Protein AF-A0A806TBE5-F1 (afdb_monomer_lite)

Secondary structure (DSSP, 8-state):
-HHHHHHTT--HHHHHHHHHHHHHHTHHHHSPPSSPPP--HHHHHHHHHHHHTS---HHHHHHHTT---HHHHHHHHHHHHTT-SSS-TTTT-----------HHHHHHHHHHHHHTTT-HHHHHHHTT--HHHHHHHHHHHHHH--GGGGS--TTSPPPPTT-PPPHHHHHHHHHHHHHHHHHHHHHHHHHHHHHHHHHHHHHS-TTTTTSS--

Foldseek 3Di:
DVVVCVVVVHDPVLVVQQVVLCVQPNPVRNDDDPDDDDDDLVLLVVLLCCVPPVVDDLVRSCNVSVPDDSVVNVVSNVCVVVVNSPDPDCVPPPPPPDDDDADLVNLVVLLVVCVVVVNPLVVSCVVSVHDSVSSVVSNVQCVVQVDSVSSDDCPPPDDPPPPDDPDPVSVVVSVVSVVVVVVVVVVVVVVVVVVVVVVVVVCVPPPVNVVVPDD

Radius of gyration: 35.73 Å; chains: 1; bounding box: 68×48×106 Å

Structure (mmCIF, N/CA/C/O backbone):
data_AF-A0A806TBE5-F1
#
_entry.id   AF-A0A806TBE5-F1
#
loop_
_atom_site.group_PDB
_atom_site.id
_atom_site.type_symbol
_atom_site.label_atom_id
_atom_site.label_alt_id
_atom_site.label_comp_id
_atom_site.label_asym_id
_atom_site.label_entity_id
_atom_site.label_seq_id
_atom_site.pdbx_PDB_ins_code
_atom_site.Cartn_x
_atom_site.Cartn_y
_atom_site.Cartn_z
_atom_site.occupancy
_atom_site.B_iso_or_equiv
_atom_site.auth_seq_id
_atom_site.auth_comp_id
_atom_site.auth_asym_id
_atom_site.auth_atom_id
_atom_site.pdbx_PDB_model_num
ATOM 1 N N . MET A 1 1 ? 42.269 10.818 -17.562 1.00 60.66 1 MET A N 1
ATOM 2 C CA . MET A 1 1 ? 40.880 10.760 -17.037 1.00 60.66 1 MET A CA 1
ATOM 3 C C . MET A 1 1 ? 40.828 10.715 -15.517 1.00 60.66 1 MET A C 1
ATOM 5 O O . MET A 1 1 ? 40.085 11.507 -14.958 1.00 60.66 1 MET A O 1
ATOM 9 N N . LYS A 1 2 ? 41.638 9.872 -14.859 1.00 69.38 2 LYS A N 1
ATOM 10 C CA . LYS A 1 2 ? 41.680 9.757 -13.393 1.00 69.38 2 LYS A CA 1
ATOM 11 C C . LYS A 1 2 ? 41.949 11.094 -12.674 1.00 69.38 2 LYS A C 1
ATOM 13 O O . LYS A 1 2 ? 41.200 11.455 -11.788 1.00 69.38 2 LYS A O 1
ATOM 18 N N . VAL A 1 3 ? 42.896 11.896 -13.173 1.00 79.06 3 VAL A N 1
ATOM 19 C CA . VAL A 1 3 ? 43.243 13.218 -12.601 1.00 79.06 3 VAL A CA 1
ATOM 20 C C . VAL A 1 3 ? 42.056 14.196 -12.565 1.00 79.06 3 VAL A C 1
ATOM 22 O O . VAL A 1 3 ? 41.822 14.841 -11.552 1.00 79.06 3 VAL A O 1
ATOM 25 N N . PHE A 1 4 ? 41.264 14.279 -13.641 1.00 82.12 4 PHE A N 1
ATOM 26 C CA . PHE A 1 4 ? 40.066 15.130 -13.679 1.00 82.12 4 PHE A CA 1
ATOM 27 C C . PHE A 1 4 ? 38.947 14.585 -12.779 1.00 82.12 4 PHE A C 1
ATOM 29 O O . PHE A 1 4 ? 38.236 15.358 -12.141 1.00 82.12 4 PHE A O 1
ATOM 36 N N . ALA A 1 5 ? 38.789 13.258 -12.735 1.00 82.50 5 ALA A N 1
ATOM 37 C CA . ALA A 1 5 ? 37.801 12.588 -11.896 1.00 82.50 5 ALA A CA 1
ATOM 38 C C . ALA A 1 5 ? 38.093 12.828 -10.404 1.00 82.50 5 ALA A C 1
ATOM 40 O O . ALA A 1 5 ? 37.212 13.279 -9.676 1.00 82.50 5 ALA A O 1
ATOM 41 N N . ASP A 1 6 ? 39.349 12.635 -9.996 1.00 82.94 6 ASP A N 1
ATOM 42 C CA . ASP A 1 6 ? 39.825 12.819 -8.624 1.00 82.94 6 ASP A CA 1
ATOM 43 C C . ASP A 1 6 ? 39.719 14.292 -8.190 1.00 82.94 6 ASP A C 1
ATOM 45 O O . ASP A 1 6 ? 39.208 14.575 -7.109 1.00 82.94 6 ASP A O 1
ATOM 49 N N . TYR A 1 7 ? 40.090 15.241 -9.063 1.00 88.62 7 TYR A N 1
ATOM 50 C CA . TYR A 1 7 ? 39.986 16.682 -8.785 1.00 88.62 7 TYR A CA 1
ATOM 51 C C . TYR A 1 7 ? 38.542 17.158 -8.550 1.00 88.62 7 TYR A C 1
ATOM 53 O O . TYR A 1 7 ? 38.307 18.076 -7.771 1.00 88.62 7 TYR A O 1
ATOM 61 N N . ASN A 1 8 ? 37.560 16.525 -9.199 1.00 88.06 8 ASN A N 1
ATOM 62 C CA . ASN A 1 8 ? 36.142 16.885 -9.082 1.00 88.06 8 ASN A CA 1
ATOM 63 C C . ASN A 1 8 ? 35.355 15.966 -8.127 1.00 88.06 8 ASN A C 1
ATOM 65 O O . ASN A 1 8 ? 34.128 16.057 -8.067 1.00 88.06 8 ASN A O 1
ATOM 69 N N . GLY A 1 9 ? 36.020 15.041 -7.422 1.00 88.31 9 GLY A N 1
ATOM 70 C CA . GLY A 1 9 ? 35.355 14.064 -6.550 1.00 88.31 9 GLY A CA 1
ATOM 71 C C . GLY A 1 9 ? 34.391 13.124 -7.291 1.00 88.31 9 GLY A C 1
ATOM 72 O O . GLY A 1 9 ? 33.427 12.620 -6.713 1.00 88.31 9 GLY A O 1
ATOM 73 N N . ILE A 1 10 ? 34.609 12.899 -8.589 1.00 88.88 10 ILE A N 1
ATOM 74 C CA . ILE A 1 10 ? 33.780 12.035 -9.430 1.00 88.88 10 ILE A CA 1
ATOM 75 C C . ILE A 1 10 ? 34.425 10.654 -9.488 1.00 88.88 10 ILE A C 1
ATOM 77 O O . ILE A 1 10 ? 35.576 10.500 -9.873 1.00 88.88 10 ILE A O 1
ATOM 81 N N . HIS A 1 11 ? 33.653 9.611 -9.197 1.00 88.88 11 HIS A N 1
ATOM 82 C CA . HIS A 1 11 ? 34.122 8.238 -9.374 1.00 88.88 11 HIS A CA 1
ATOM 83 C C . HIS A 1 11 ? 34.467 7.951 -10.853 1.00 88.88 11 HIS A C 1
ATOM 85 O O . HIS A 1 11 ? 33.630 8.185 -11.730 1.00 88.88 11 HIS A O 1
ATOM 91 N N . ASP A 1 12 ? 35.640 7.369 -11.143 1.00 85.38 12 ASP A N 1
ATOM 92 C CA . ASP A 1 12 ? 36.136 7.104 -12.514 1.00 85.38 12 ASP A CA 1
ATOM 93 C C . ASP A 1 12 ? 35.099 6.370 -13.389 1.00 85.38 12 ASP A C 1
ATOM 95 O O . ASP A 1 12 ? 34.825 6.750 -14.528 1.00 85.38 12 ASP A O 1
ATOM 99 N N . GLY A 1 13 ? 34.407 5.377 -12.818 1.00 85.25 13 GLY A N 1
ATOM 100 C CA . GLY A 1 13 ? 33.334 4.652 -13.511 1.00 85.25 13 GLY A CA 1
ATOM 101 C C . GLY A 1 13 ? 32.123 5.516 -13.907 1.00 85.25 13 GLY A C 1
ATOM 102 O O . GLY A 1 13 ? 31.453 5.226 -14.899 1.00 85.25 13 GLY A O 1
ATOM 103 N N . SER A 1 14 ? 31.832 6.588 -13.166 1.00 84.62 14 SER A N 1
ATOM 104 C CA . SER A 1 14 ? 30.779 7.549 -13.518 1.00 84.62 14 SER A CA 1
ATOM 105 C C . SER A 1 14 ? 31.216 8.468 -14.651 1.00 84.62 14 SER A C 1
ATOM 107 O O . SER A 1 14 ? 30.439 8.664 -15.584 1.00 84.62 14 SER A O 1
ATOM 109 N N . LEU A 1 15 ? 32.468 8.934 -14.626 1.00 87.25 15 LEU A N 1
ATOM 110 C CA . LEU A 1 15 ? 33.039 9.745 -15.699 1.00 87.25 15 LEU A CA 1
ATOM 111 C C . LEU A 1 15 ? 33.085 8.967 -17.022 1.00 87.25 15 LEU A C 1
ATOM 113 O O . LEU A 1 15 ? 32.611 9.462 -18.042 1.00 87.25 15 LEU A O 1
ATOM 117 N N . ARG A 1 16 ? 33.541 7.706 -17.002 1.00 85.88 16 ARG A N 1
ATOM 118 C CA . ARG A 1 16 ? 33.520 6.827 -18.189 1.00 85.88 16 ARG A CA 1
ATOM 119 C C . ARG A 1 16 ? 32.113 6.635 -18.750 1.00 85.88 16 ARG A C 1
ATOM 121 O O . ARG A 1 16 ? 31.925 6.646 -19.964 1.00 85.88 16 ARG A O 1
ATOM 128 N N . ARG A 1 17 ? 31.111 6.476 -17.877 1.00 82.25 17 ARG A N 1
ATOM 129 C CA . ARG A 1 17 ? 29.705 6.341 -18.289 1.00 82.25 17 ARG A CA 1
ATOM 130 C C . ARG A 1 17 ? 29.188 7.615 -18.958 1.00 82.25 17 ARG A C 1
ATOM 132 O O . ARG A 1 17 ? 28.475 7.509 -19.950 1.00 82.25 17 ARG A O 1
ATOM 139 N N . TRP A 1 18 ? 29.539 8.790 -18.436 1.00 86.06 18 TRP A N 1
ATOM 140 C CA . TRP A 1 18 ? 29.164 10.073 -19.037 1.00 86.06 18 TRP A CA 1
ATOM 141 C C . TRP A 1 18 ? 29.848 10.297 -20.380 1.00 86.06 18 TRP A C 1
ATOM 143 O O . TRP A 1 18 ? 29.163 10.644 -21.331 1.00 86.06 18 TRP A O 1
ATOM 153 N N . ILE A 1 19 ? 31.148 10.013 -20.497 1.00 87.25 19 ILE A N 1
ATOM 154 C CA . ILE A 1 19 ? 31.872 10.102 -21.775 1.00 87.25 19 ILE A CA 1
ATOM 155 C C . ILE A 1 19 ? 31.238 9.171 -22.810 1.00 87.25 19 ILE A C 1
ATOM 157 O O . ILE A 1 19 ? 30.950 9.598 -23.923 1.00 87.25 19 ILE A O 1
ATOM 161 N N . LYS A 1 20 ? 30.940 7.920 -22.435 1.00 83.31 20 LYS A N 1
ATOM 162 C CA . LYS A 1 20 ? 30.252 6.978 -23.326 1.00 83.31 20 LYS A CA 1
ATOM 163 C C . LYS A 1 20 ? 28.879 7.500 -23.761 1.00 83.31 20 LYS A C 1
ATOM 165 O O . LYS A 1 20 ? 28.570 7.451 -24.944 1.00 83.31 20 LYS A O 1
ATOM 170 N N . GLY A 1 21 ? 28.077 8.015 -22.826 1.00 81.62 21 GLY A N 1
ATOM 171 C CA . GLY A 1 21 ? 26.775 8.611 -23.140 1.00 81.62 21 GLY A CA 1
ATOM 172 C C . GLY A 1 21 ? 26.895 9.825 -24.064 1.00 81.62 21 GLY A C 1
ATOM 173 O O . GLY A 1 21 ? 26.122 9.949 -25.009 1.00 81.62 21 GLY A O 1
ATOM 174 N N . PHE A 1 22 ? 27.901 10.672 -23.843 1.00 86.06 22 PHE A N 1
ATOM 175 C CA . PHE A 1 22 ? 28.185 11.830 -24.686 1.00 86.06 22 PHE A CA 1
ATOM 176 C C . PHE A 1 22 ? 28.578 11.437 -26.111 1.00 86.06 22 PHE A C 1
ATOM 178 O O . PHE A 1 22 ? 28.068 12.011 -27.064 1.00 86.06 22 PHE A O 1
ATOM 185 N N . LEU A 1 23 ? 29.438 10.431 -26.273 1.00 85.62 23 LEU A N 1
ATOM 186 C CA . LEU A 1 23 ? 29.848 9.952 -27.595 1.00 85.62 23 LEU A CA 1
ATOM 187 C C . LEU A 1 23 ? 28.697 9.301 -28.380 1.00 85.62 23 LEU A C 1
ATOM 189 O O . LEU A 1 23 ? 28.737 9.285 -29.603 1.00 85.62 23 LEU A O 1
ATOM 193 N N . GLN A 1 24 ? 27.683 8.763 -27.694 1.00 78.75 24 GLN A N 1
ATOM 194 C CA . GLN A 1 24 ? 26.553 8.067 -28.321 1.00 78.75 24 GLN A CA 1
ATOM 195 C C . GLN A 1 24 ? 25.363 8.984 -28.636 1.00 78.75 24 GLN A C 1
ATOM 197 O O . GLN A 1 24 ? 24.741 8.838 -29.681 1.00 78.75 24 GLN A O 1
ATOM 202 N N . GLU A 1 25 ? 25.014 9.898 -27.727 1.00 80.31 25 GLU A N 1
ATOM 203 C CA . GLU A 1 25 ? 23.789 10.716 -27.812 1.00 80.31 25 GLU A CA 1
ATOM 204 C C . GLU A 1 25 ? 24.072 12.222 -27.590 1.00 80.31 25 GLU A C 1
ATOM 206 O O . GLU A 1 25 ? 23.156 13.018 -27.363 1.00 80.31 25 GLU A O 1
ATOM 211 N N . GLY A 1 26 ? 25.342 12.641 -27.598 1.00 85.50 26 GLY A N 1
ATOM 212 C CA . GLY A 1 26 ? 25.744 14.021 -27.324 1.00 85.50 26 GLY A CA 1
ATOM 213 C C . GLY A 1 26 ? 25.361 14.478 -25.913 1.00 85.50 26 GLY A C 1
ATOM 214 O O . GLY A 1 26 ? 25.335 13.707 -24.950 1.00 85.50 26 GLY A O 1
ATOM 215 N N . VAL A 1 27 ? 25.009 15.758 -25.768 1.00 83.56 27 VAL A N 1
ATOM 216 C CA . VAL A 1 27 ? 24.608 16.352 -24.475 1.00 83.56 27 VAL A CA 1
ATOM 217 C C . VAL A 1 27 ? 23.403 15.629 -23.846 1.00 83.56 27 VAL A C 1
ATOM 219 O O . VAL A 1 27 ? 23.292 15.556 -22.618 1.00 83.56 27 VAL A O 1
ATOM 222 N N . LEU A 1 28 ? 22.517 15.046 -24.661 1.00 79.00 28 LEU A N 1
ATOM 223 C CA . LEU A 1 28 ? 21.347 14.306 -24.179 1.00 79.00 28 LEU A CA 1
ATOM 224 C C . LEU A 1 28 ? 21.734 13.015 -23.443 1.00 79.00 28 LEU A C 1
ATOM 226 O O . LEU A 1 28 ? 21.083 12.674 -22.456 1.00 79.00 28 LEU A O 1
ATOM 230 N N . GLY A 1 29 ? 22.826 12.358 -23.845 1.00 76.69 29 GLY A N 1
ATOM 231 C CA . GLY A 1 29 ? 23.315 11.132 -23.205 1.00 76.69 29 GLY A CA 1
ATOM 232 C C . GLY A 1 29 ? 23.915 11.344 -21.811 1.00 76.69 29 GLY A C 1
ATOM 233 O O . GLY A 1 29 ? 24.004 10.403 -21.017 1.00 76.69 29 GLY A O 1
ATOM 234 N N . VAL A 1 30 ? 24.296 12.584 -21.485 1.00 82.69 30 VAL A N 1
ATOM 235 C CA . VAL A 1 30 ? 24.828 12.973 -20.166 1.00 82.69 30 VAL A CA 1
ATOM 236 C C . VAL A 1 30 ? 23.743 13.585 -19.279 1.00 82.69 30 VAL A C 1
ATOM 238 O O . VAL A 1 30 ? 23.783 13.436 -18.053 1.00 82.69 30 VAL A O 1
ATOM 241 N N . ARG A 1 31 ? 22.735 14.240 -19.871 1.00 81.62 31 ARG A N 1
ATOM 242 C CA . ARG A 1 31 ? 21.616 14.812 -19.116 1.00 81.62 31 ARG A CA 1
ATOM 243 C C . ARG A 1 31 ? 20.828 13.722 -18.388 1.00 81.62 31 ARG A C 1
ATOM 245 O O . ARG A 1 31 ? 20.453 12.685 -18.937 1.00 81.62 31 ARG A O 1
ATOM 252 N N . ARG A 1 32 ? 20.517 13.980 -17.114 1.00 72.06 32 ARG A N 1
ATOM 253 C CA . ARG A 1 32 ? 19.548 13.160 -16.382 1.00 72.06 32 ARG A CA 1
ATOM 254 C C . ARG A 1 32 ? 18.174 13.369 -17.014 1.00 72.06 32 ARG A C 1
ATOM 256 O O . ARG A 1 32 ? 17.663 14.483 -17.024 1.00 72.06 32 ARG A O 1
ATOM 263 N N . SER A 1 33 ? 17.587 12.295 -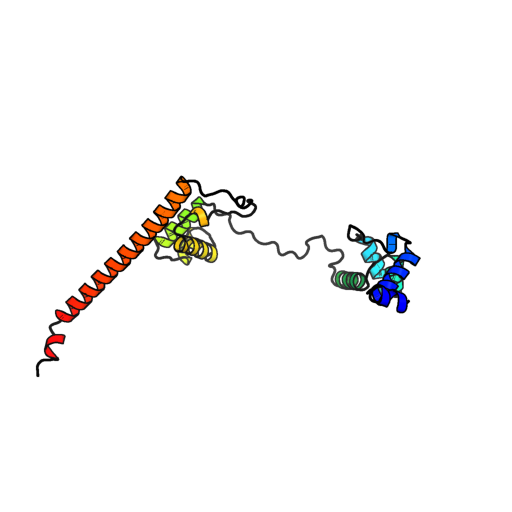17.534 1.00 72.94 33 SER A N 1
ATOM 264 C CA . SER A 1 33 ? 16.202 12.321 -18.004 1.00 72.94 33 SER A CA 1
ATOM 265 C C . SER A 1 33 ? 15.262 12.606 -16.833 1.00 72.94 33 SER A C 1
ATOM 267 O O . SER A 1 33 ? 15.402 11.998 -15.771 1.00 72.94 33 SER A O 1
ATOM 269 N N . ALA A 1 34 ? 14.280 13.482 -17.045 1.00 78.44 34 ALA A N 1
ATOM 270 C CA . ALA A 1 34 ? 13.215 13.741 -16.076 1.00 78.44 34 ALA A CA 1
ATOM 271 C C . ALA A 1 34 ? 12.277 12.531 -15.899 1.00 78.44 34 ALA A C 1
ATOM 273 O O . ALA A 1 34 ? 11.567 12.430 -14.902 1.00 78.44 34 ALA A O 1
ATOM 274 N N . THR A 1 35 ? 12.264 11.604 -16.863 1.00 79.94 35 THR A N 1
ATOM 275 C CA . THR A 1 35 ? 11.386 10.430 -16.855 1.00 79.94 35 THR A CA 1
ATOM 276 C C . THR A 1 35 ? 12.139 9.135 -17.164 1.00 79.94 35 THR A C 1
ATOM 278 O O . THR A 1 35 ? 13.201 9.127 -17.793 1.00 79.94 35 THR A O 1
ATOM 281 N N . ASN A 1 36 ? 11.583 8.005 -16.727 1.00 80.12 36 ASN A N 1
ATOM 282 C CA . ASN A 1 36 ? 12.112 6.688 -17.074 1.00 80.12 36 ASN A CA 1
ATOM 283 C C . ASN A 1 36 ? 11.824 6.350 -18.544 1.00 80.12 36 ASN A C 1
ATOM 285 O O . ASN A 1 36 ? 10.701 6.545 -19.012 1.00 80.12 36 ASN A O 1
ATOM 289 N N . ARG A 1 37 ? 12.810 5.765 -19.244 1.00 82.06 37 ARG A N 1
ATOM 290 C CA . ARG A 1 37 ? 12.625 5.246 -20.610 1.00 82.06 37 ARG A CA 1
ATOM 291 C C . ARG A 1 37 ? 11.522 4.183 -20.619 1.00 82.06 37 ARG A C 1
ATOM 293 O O . ARG A 1 37 ? 11.520 3.270 -19.789 1.00 82.06 37 ARG A O 1
ATOM 300 N N . ARG A 1 38 ? 10.587 4.313 -21.559 1.00 86.62 38 ARG A N 1
ATOM 301 C CA . ARG A 1 38 ? 9.509 3.349 -21.792 1.00 86.62 38 ARG A CA 1
ATOM 302 C C . ARG A 1 38 ? 9.865 2.512 -23.014 1.00 86.62 38 ARG A C 1
ATOM 304 O O . ARG A 1 38 ? 10.260 3.061 -24.031 1.00 86.62 38 ARG A O 1
ATOM 311 N N . TYR A 1 39 ? 9.696 1.202 -22.894 1.00 90.38 39 TYR A N 1
ATOM 312 C CA . TYR A 1 39 ? 9.903 0.250 -23.981 1.00 90.38 39 TYR A CA 1
ATOM 313 C C . TYR A 1 39 ? 8.581 -0.468 -24.238 1.00 90.38 39 TYR A C 1
ATOM 315 O O . TYR A 1 39 ? 7.933 -0.902 -23.271 1.00 90.38 39 TYR A O 1
ATOM 323 N N . SER A 1 40 ? 8.184 -0.570 -25.508 1.00 92.38 40 SER A N 1
ATOM 324 C CA . SER A 1 40 ? 7.015 -1.349 -25.927 1.00 92.38 40 SER A CA 1
ATOM 325 C C . SER A 1 40 ? 7.221 -2.835 -25.624 1.00 92.38 40 SER A C 1
ATOM 327 O O . SER A 1 40 ? 8.334 -3.274 -25.333 1.00 92.38 40 SER A O 1
ATOM 329 N N . ILE A 1 41 ? 6.138 -3.611 -25.629 1.00 91.62 41 ILE A N 1
ATOM 330 C CA . ILE A 1 41 ? 6.227 -5.064 -25.442 1.00 91.62 41 ILE A CA 1
ATOM 331 C C . ILE A 1 41 ? 6.993 -5.686 -26.612 1.00 91.62 41 ILE A C 1
ATOM 333 O O . ILE A 1 41 ? 7.932 -6.435 -26.366 1.00 91.62 41 ILE A O 1
ATOM 337 N N . ASP A 1 42 ? 6.679 -5.279 -27.842 1.00 94.38 42 ASP A N 1
ATOM 338 C CA . ASP A 1 42 ? 7.313 -5.798 -29.060 1.00 94.38 42 ASP A CA 1
ATOM 339 C C . ASP A 1 42 ? 8.828 -5.581 -29.053 1.00 94.38 42 ASP A C 1
ATOM 341 O O . ASP A 1 42 ? 9.585 -6.505 -29.330 1.00 94.38 42 ASP A O 1
ATOM 345 N N . LEU A 1 43 ? 9.292 -4.399 -28.621 1.00 95.56 43 LEU A N 1
ATOM 346 C CA . LEU A 1 43 ? 10.723 -4.111 -28.494 1.00 95.56 43 LEU A CA 1
ATOM 347 C C . LEU A 1 43 ? 11.393 -5.034 -27.474 1.00 95.56 43 LEU A C 1
ATOM 349 O O . LEU A 1 43 ? 12.486 -5.534 -27.718 1.00 95.56 43 LEU A O 1
ATOM 353 N N . LYS A 1 44 ? 10.747 -5.279 -26.328 1.00 95.06 44 LYS A N 1
ATOM 354 C CA . LYS A 1 44 ? 11.300 -6.178 -25.305 1.00 95.06 44 LYS A CA 1
ATOM 355 C C . LYS A 1 44 ? 11.395 -7.610 -25.810 1.00 95.06 44 LYS A C 1
ATOM 357 O O . LYS A 1 44 ? 12.389 -8.262 -25.524 1.00 95.06 44 LYS A O 1
ATOM 362 N N . VAL A 1 45 ? 10.377 -8.082 -26.530 1.00 95.25 45 VAL A N 1
ATOM 363 C CA . VAL A 1 45 ? 10.374 -9.419 -27.137 1.00 95.25 45 VAL A CA 1
ATOM 364 C C . VAL A 1 45 ? 11.487 -9.518 -28.174 1.00 95.25 45 VAL A C 1
ATOM 366 O O . VAL A 1 45 ? 12.308 -10.421 -28.072 1.00 95.25 45 VAL A O 1
ATOM 369 N N . ALA A 1 46 ? 11.588 -8.548 -29.086 1.00 95.81 46 ALA A N 1
ATOM 370 C CA . ALA A 1 46 ? 12.641 -8.511 -30.098 1.00 95.81 46 ALA A CA 1
ATOM 371 C C . ALA A 1 46 ? 14.044 -8.513 -29.469 1.00 95.81 46 ALA A C 1
ATOM 373 O O . ALA A 1 46 ? 14.907 -9.272 -29.891 1.00 95.81 46 ALA A O 1
ATOM 374 N N . ALA A 1 47 ? 14.256 -7.734 -28.402 1.00 96.00 47 ALA A N 1
ATOM 375 C CA . ALA A 1 47 ? 15.524 -7.705 -27.677 1.00 96.00 47 ALA A CA 1
ATOM 376 C C . ALA A 1 47 ? 15.870 -9.039 -26.993 1.00 96.00 47 ALA A C 1
ATOM 378 O O . ALA A 1 47 ? 17.044 -9.392 -26.903 1.00 96.00 47 ALA A O 1
ATOM 379 N N . VAL A 1 48 ? 14.871 -9.769 -26.489 1.00 96.06 48 VAL A N 1
ATOM 380 C CA . VAL A 1 48 ? 15.079 -11.090 -25.879 1.00 96.06 48 VAL A CA 1
ATOM 381 C C . VAL A 1 48 ? 15.389 -12.144 -26.943 1.00 96.06 48 VAL A C 1
ATOM 383 O O . VAL A 1 48 ? 16.358 -12.879 -26.772 1.00 96.06 48 VAL A O 1
ATOM 386 N N . VAL A 1 49 ? 14.640 -12.166 -28.049 1.00 95.38 49 VAL A N 1
ATOM 387 C CA . VAL A 1 49 ? 14.878 -13.068 -29.192 1.00 95.38 49 VAL A CA 1
ATOM 388 C C . VAL A 1 49 ? 16.261 -12.826 -29.790 1.00 95.38 49 VAL A C 1
ATOM 390 O O . VAL A 1 49 ? 17.026 -13.761 -29.989 1.00 95.38 49 VAL A O 1
ATOM 393 N N . ASP A 1 50 ? 16.646 -11.565 -29.983 1.00 95.75 50 ASP A N 1
ATOM 394 C CA . ASP A 1 50 ? 17.971 -11.219 -30.497 1.00 95.75 50 ASP A CA 1
ATOM 395 C C . ASP A 1 50 ? 19.112 -11.730 -29.608 1.00 95.75 50 ASP A C 1
ATOM 397 O O . ASP A 1 50 ? 20.162 -12.133 -30.108 1.00 95.75 50 ASP A O 1
ATOM 401 N N . TYR A 1 51 ? 18.896 -11.716 -28.292 1.00 95.50 51 TYR A N 1
ATOM 402 C CA . TYR A 1 51 ? 19.861 -12.195 -27.310 1.00 95.50 51 TYR A CA 1
ATOM 403 C C . TYR A 1 51 ? 19.934 -13.727 -27.227 1.00 95.50 51 TYR A C 1
ATOM 405 O O . TYR A 1 51 ? 21.012 -14.263 -26.983 1.00 95.50 51 TYR A O 1
ATOM 413 N N . GLN A 1 52 ? 18.804 -14.428 -27.364 1.00 92.94 52 GLN A N 1
ATOM 414 C CA . GLN A 1 52 ? 18.731 -15.885 -27.184 1.00 92.94 52 GLN A CA 1
ATOM 415 C C . GLN A 1 52 ? 18.945 -16.660 -28.488 1.00 92.94 52 GLN A C 1
ATOM 417 O O . GLN A 1 52 ? 19.674 -17.648 -28.481 1.00 92.94 52 GLN A O 1
ATOM 422 N N . ASP A 1 53 ? 18.356 -16.187 -29.586 1.00 90.94 53 ASP A N 1
ATOM 423 C CA . ASP A 1 53 ? 18.211 -16.957 -30.826 1.00 90.94 53 ASP A CA 1
ATOM 424 C C . ASP A 1 53 ? 19.115 -16.421 -31.944 1.00 90.94 53 ASP A C 1
ATOM 426 O O . ASP A 1 53 ? 19.672 -17.196 -32.717 1.00 90.94 53 ASP A O 1
ATOM 430 N N . ASN A 1 54 ? 19.329 -15.100 -31.997 1.00 90.31 54 ASN A N 1
ATOM 431 C CA . ASN A 1 54 ? 20.144 -14.467 -33.046 1.00 90.31 54 ASN A CA 1
ATOM 432 C C . ASN A 1 54 ? 21.617 -14.268 -32.648 1.00 90.31 54 ASN A C 1
ATOM 434 O O . ASN A 1 54 ? 22.374 -13.632 -33.380 1.00 90.31 54 ASN A O 1
ATOM 438 N N . GLY A 1 55 ? 22.032 -14.789 -31.487 1.00 88.44 55 GLY A N 1
ATOM 439 C CA . GLY A 1 55 ? 23.433 -14.816 -31.054 1.00 88.44 55 GLY A CA 1
ATOM 440 C C . GLY A 1 55 ? 24.061 -13.452 -30.751 1.00 88.44 55 GLY A C 1
ATOM 441 O O . GLY A 1 55 ? 25.279 -13.377 -30.590 1.00 88.44 55 GLY A O 1
ATOM 442 N N . LEU A 1 56 ? 23.270 -12.375 -30.652 1.00 92.62 56 LEU A N 1
ATOM 443 C CA . LEU A 1 56 ? 23.803 -11.058 -30.312 1.00 92.62 56 LEU A CA 1
ATOM 444 C C . LEU A 1 56 ? 24.287 -11.051 -28.866 1.00 92.62 56 LEU A C 1
ATOM 446 O O . LEU A 1 56 ? 23.583 -11.447 -27.930 1.00 92.62 56 LEU A O 1
ATOM 450 N N . SER A 1 57 ? 25.489 -10.523 -28.655 1.00 92.69 57 SER A N 1
ATOM 451 C CA . SER A 1 57 ? 25.998 -10.321 -27.312 1.00 92.69 57 SER A CA 1
ATOM 452 C C . SER A 1 57 ? 25.106 -9.343 -26.554 1.00 92.69 57 SER A C 1
ATOM 454 O O . SER A 1 57 ? 24.451 -8.448 -27.101 1.00 92.69 57 SER A O 1
ATOM 456 N N . ARG A 1 58 ? 25.139 -9.450 -25.226 1.00 91.38 58 ARG A N 1
ATOM 457 C CA . ARG A 1 58 ? 24.372 -8.561 -24.353 1.00 91.38 58 ARG A CA 1
ATOM 458 C C . ARG A 1 58 ? 24.650 -7.080 -24.643 1.00 91.38 58 ARG A C 1
ATOM 460 O O . ARG A 1 58 ? 23.736 -6.268 -24.565 1.00 91.38 58 ARG A O 1
ATOM 467 N N . GLN A 1 59 ? 25.890 -6.718 -24.975 1.00 89.12 59 GLN A N 1
ATOM 468 C CA . GLN A 1 59 ? 26.239 -5.327 -25.272 1.00 89.12 59 GLN A CA 1
ATOM 469 C C . GLN A 1 59 ? 25.653 -4.845 -26.600 1.00 89.12 59 GLN A C 1
ATOM 471 O O . GLN A 1 59 ? 25.168 -3.714 -26.661 1.00 89.12 59 GLN A O 1
ATOM 476 N N . GLU A 1 60 ? 25.652 -5.695 -27.624 1.00 91.38 60 GLU A N 1
ATOM 477 C CA . GLU A 1 60 ? 25.070 -5.378 -28.930 1.00 91.38 60 GLU A CA 1
ATOM 478 C C . GLU A 1 60 ? 23.558 -5.184 -28.822 1.00 91.38 60 GLU A C 1
ATOM 480 O O . GLU A 1 60 ? 23.040 -4.189 -29.320 1.00 91.38 60 GLU A O 1
ATOM 485 N N . VAL A 1 61 ? 22.860 -6.048 -28.076 1.00 94.94 61 VAL A N 1
ATOM 486 C CA . VAL A 1 61 ? 21.416 -5.906 -27.820 1.00 94.94 61 VA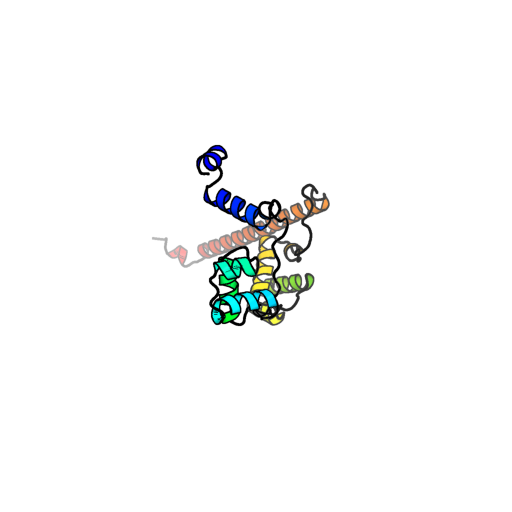L A CA 1
ATOM 487 C C . VAL A 1 61 ? 21.110 -4.608 -27.072 1.00 94.94 61 VAL A C 1
ATOM 489 O O . VAL A 1 61 ? 20.208 -3.861 -27.457 1.00 94.94 61 VAL A O 1
ATOM 492 N N . LEU A 1 62 ? 21.875 -4.288 -26.023 1.00 91.00 62 LEU A N 1
ATOM 493 C CA . LEU A 1 62 ? 21.687 -3.032 -25.294 1.00 91.00 62 LEU A CA 1
ATOM 494 C C . LEU A 1 62 ? 21.870 -1.815 -26.205 1.00 91.00 62 LEU A C 1
ATOM 496 O O . LEU A 1 62 ? 21.131 -0.842 -26.072 1.00 91.00 62 LEU A O 1
ATOM 500 N N . HIS A 1 63 ? 22.837 -1.866 -27.122 1.00 86.81 63 HIS A N 1
ATOM 501 C CA . HIS A 1 63 ? 23.097 -0.773 -28.048 1.00 86.81 63 HIS A CA 1
ATOM 502 C C . HIS A 1 63 ? 22.008 -0.664 -29.123 1.00 86.81 63 HIS A C 1
ATOM 504 O O . HIS A 1 63 ? 21.413 0.402 -29.268 1.00 86.81 63 HIS A O 1
ATOM 510 N N . LYS A 1 64 ? 21.678 -1.776 -29.792 1.00 91.06 64 LYS A N 1
ATOM 511 C CA . LYS A 1 64 ? 20.671 -1.862 -30.862 1.00 91.06 64 LYS A CA 1
ATOM 512 C C . LYS A 1 64 ? 19.300 -1.357 -30.413 1.00 91.06 64 LYS A C 1
ATOM 514 O O . LYS A 1 64 ? 18.653 -0.603 -31.130 1.00 91.06 64 LYS A O 1
ATOM 519 N N . TYR A 1 65 ? 18.878 -1.730 -29.205 1.00 91.12 65 TYR A N 1
ATOM 520 C CA . TYR A 1 65 ? 17.566 -1.370 -28.652 1.00 91.12 65 TYR A CA 1
ATOM 521 C C . TYR A 1 65 ? 17.604 -0.188 -27.674 1.00 91.12 65 TYR A C 1
ATOM 523 O O . TYR A 1 65 ? 16.609 0.105 -27.006 1.00 91.12 65 TYR A O 1
ATOM 531 N N . ASN A 1 66 ? 18.755 0.481 -27.557 1.00 87.56 66 ASN A N 1
ATOM 532 C CA . ASN A 1 66 ? 19.008 1.582 -26.629 1.00 87.56 66 ASN A CA 1
ATOM 533 C C . ASN A 1 66 ? 18.566 1.296 -25.173 1.00 87.56 66 ASN A C 1
ATOM 535 O O . ASN A 1 66 ? 17.981 2.139 -24.475 1.00 87.56 66 ASN A O 1
ATOM 539 N N . ILE A 1 67 ? 18.836 0.076 -24.706 1.00 89.69 67 ILE A N 1
ATOM 540 C CA . ILE A 1 67 ? 18.525 -0.383 -23.354 1.00 89.69 67 ILE A CA 1
ATOM 541 C C . ILE A 1 67 ? 19.636 0.086 -22.414 1.00 89.69 67 ILE A C 1
ATOM 543 O O . ILE A 1 67 ? 20.823 -0.152 -22.621 1.00 89.69 67 ILE A O 1
ATOM 547 N N . ARG A 1 68 ? 19.246 0.752 -21.328 1.00 82.19 68 ARG A N 1
ATOM 548 C CA . ARG A 1 68 ? 20.186 1.460 -20.447 1.00 82.19 68 ARG A CA 1
ATOM 549 C C . ARG A 1 68 ? 21.017 0.540 -19.546 1.00 82.19 68 ARG A C 1
ATOM 551 O O . ARG A 1 68 ? 22.070 0.957 -19.068 1.00 82.19 68 ARG A O 1
ATOM 558 N N . SER A 1 69 ? 20.536 -0.666 -19.241 1.00 84.44 69 SER A N 1
ATOM 559 C CA . SER A 1 69 ? 21.184 -1.544 -18.262 1.00 84.44 69 SER A CA 1
ATOM 560 C C . SER A 1 69 ? 21.071 -3.022 -18.607 1.00 84.44 69 SER A C 1
ATOM 562 O O . SER A 1 69 ? 19.996 -3.512 -18.947 1.00 84.44 69 SER A O 1
ATOM 564 N N . ASN A 1 70 ? 22.174 -3.745 -18.384 1.00 88.31 70 ASN A N 1
ATOM 565 C CA . ASN A 1 70 ? 22.232 -5.207 -18.425 1.00 88.31 70 ASN A CA 1
ATOM 566 C C . ASN A 1 70 ? 21.131 -5.849 -17.573 1.00 88.31 70 ASN A C 1
ATOM 568 O O . ASN A 1 70 ? 20.474 -6.777 -18.025 1.00 88.31 70 ASN A O 1
ATOM 572 N N . SER A 1 71 ? 20.888 -5.326 -16.366 1.00 91.31 71 SER A N 1
ATOM 573 C CA . SER A 1 71 ? 19.866 -5.863 -15.462 1.00 91.31 71 SER A CA 1
ATOM 574 C C . SER A 1 71 ? 18.456 -5.766 -16.047 1.00 91.31 71 SER A C 1
ATOM 576 O O . SER A 1 71 ? 17.620 -6.603 -15.730 1.00 91.31 71 SER A O 1
ATOM 578 N N . GLN A 1 72 ? 18.185 -4.774 -16.908 1.00 92.38 72 GLN A N 1
ATOM 579 C CA . GLN A 1 72 ? 16.883 -4.656 -17.570 1.00 92.38 72 GLN A CA 1
ATOM 580 C C . GLN A 1 72 ? 16.681 -5.770 -18.594 1.00 92.38 72 GLN A C 1
ATOM 582 O O . GLN A 1 72 ? 15.617 -6.380 -18.600 1.00 92.38 72 GLN A O 1
ATOM 587 N N . LEU A 1 73 ? 17.699 -6.067 -19.410 1.00 94.81 73 LEU 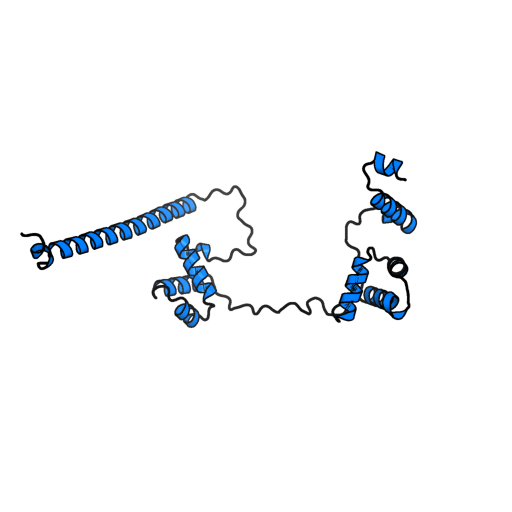A N 1
ATOM 588 C CA . LEU A 1 73 ? 17.618 -7.180 -20.354 1.00 94.81 73 LEU A CA 1
ATOM 589 C C . LEU A 1 73 ? 17.500 -8.519 -19.613 1.00 94.81 73 LEU A C 1
ATOM 591 O O . LEU A 1 73 ? 16.653 -9.331 -19.967 1.00 94.81 73 LEU A O 1
ATOM 595 N N . THR A 1 74 ? 18.274 -8.722 -18.540 1.00 94.75 74 THR A N 1
ATOM 596 C CA . THR A 1 74 ? 18.174 -9.931 -17.707 1.00 94.75 74 THR A CA 1
ATOM 597 C C . THR A 1 74 ? 16.763 -10.127 -17.144 1.00 94.75 74 THR A C 1
ATOM 599 O O . THR A 1 74 ? 16.225 -11.229 -17.228 1.00 94.75 74 THR A O 1
ATOM 602 N N . ASP A 1 75 ? 16.133 -9.073 -16.609 1.00 93.75 75 ASP A N 1
ATOM 603 C CA . ASP A 1 75 ? 14.742 -9.143 -16.133 1.00 93.75 75 ASP A CA 1
ATOM 604 C C . ASP A 1 75 ? 13.776 -9.524 -17.263 1.00 93.75 75 ASP A C 1
ATOM 606 O O . ASP A 1 75 ? 12.897 -10.364 -17.074 1.00 93.75 75 ASP A O 1
ATOM 610 N N . TRP A 1 76 ? 13.949 -8.955 -18.460 1.00 95.06 76 TRP A N 1
ATOM 611 C CA . TRP A 1 76 ? 13.087 -9.275 -19.599 1.00 95.06 76 TRP A CA 1
ATOM 612 C C . TRP A 1 76 ? 13.221 -10.732 -20.033 1.00 95.06 76 TRP A C 1
ATOM 614 O O . TRP A 1 76 ? 12.192 -11.367 -20.239 1.00 95.06 76 TRP A O 1
ATOM 624 N N . VAL A 1 77 ? 14.438 -11.282 -20.076 1.00 94.19 77 VAL A N 1
ATOM 625 C CA . VAL A 1 77 ? 14.684 -12.704 -20.379 1.00 94.19 77 VAL A CA 1
ATOM 626 C C . VAL A 1 77 ? 14.006 -13.612 -19.347 1.00 94.19 77 VAL A C 1
ATOM 628 O O . VAL A 1 77 ? 13.264 -14.520 -19.713 1.00 94.19 77 VAL A O 1
ATOM 631 N N . ILE A 1 78 ? 14.172 -13.339 -18.046 1.00 93.94 78 ILE A N 1
ATOM 632 C CA . ILE A 1 78 ? 13.524 -14.121 -16.973 1.00 93.94 78 ILE A CA 1
ATOM 633 C C . ILE A 1 78 ? 11.996 -14.082 -17.113 1.00 93.94 78 ILE A C 1
ATOM 635 O O . ILE A 1 78 ? 11.296 -15.089 -16.955 1.00 93.94 78 ILE A O 1
ATOM 639 N N . ARG A 1 79 ? 11.448 -12.904 -17.408 1.00 92.44 79 ARG A N 1
ATOM 640 C CA . ARG A 1 79 ? 10.007 -12.723 -17.586 1.00 92.44 79 ARG A CA 1
ATOM 641 C C . ARG A 1 79 ? 9.492 -13.369 -18.867 1.00 92.44 79 ARG A C 1
ATOM 643 O O . ARG A 1 79 ? 8.362 -13.847 -18.858 1.00 92.44 79 ARG A O 1
ATOM 650 N N . TYR A 1 80 ? 10.284 -13.385 -19.932 1.00 93.25 80 TYR A N 1
ATOM 651 C CA . TYR A 1 80 ? 9.954 -14.052 -21.187 1.00 93.25 80 TYR A CA 1
ATOM 652 C C . TYR A 1 80 ? 9.882 -15.565 -20.980 1.00 93.25 80 TYR A C 1
ATOM 654 O O . TYR A 1 80 ? 8.825 -16.151 -21.192 1.00 93.25 80 TYR A O 1
ATOM 662 N N . ASN A 1 81 ? 10.930 -16.155 -20.396 1.00 91.75 81 ASN A N 1
ATOM 663 C CA . ASN A 1 81 ? 11.011 -17.591 -20.108 1.00 91.75 81 ASN A CA 1
ATOM 664 C C . ASN A 1 81 ? 9.916 -18.080 -19.142 1.00 91.75 81 ASN A C 1
ATOM 666 O O . ASN A 1 81 ? 9.528 -19.241 -19.175 1.00 91.75 81 ASN A O 1
ATOM 670 N N . SER A 1 82 ? 9.396 -17.204 -18.277 1.00 89.56 82 SER A N 1
ATOM 671 C CA . SER A 1 82 ? 8.284 -17.527 -17.369 1.00 89.56 82 SER A CA 1
ATOM 672 C C . SER A 1 82 ? 6.891 -17.196 -17.927 1.00 89.56 82 SER A C 1
ATOM 674 O O . SER A 1 82 ? 5.912 -17.281 -17.185 1.00 89.56 82 SER A O 1
ATOM 676 N N . GLY A 1 83 ? 6.781 -16.755 -19.189 1.00 86.12 83 GLY A N 1
ATOM 677 C CA . GLY A 1 83 ? 5.520 -16.336 -19.825 1.00 86.12 83 GLY A CA 1
ATOM 678 C C . GLY A 1 83 ? 4.926 -15.026 -19.278 1.00 86.12 83 GLY A C 1
ATOM 679 O O . GLY A 1 83 ? 3.845 -14.598 -19.675 1.00 86.12 83 GLY A O 1
ATOM 680 N N . LYS A 1 84 ? 5.628 -14.346 -18.364 1.00 86.62 84 LYS A N 1
ATOM 681 C CA . LYS A 1 84 ? 5.177 -13.130 -17.659 1.00 86.62 84 LYS A CA 1
ATOM 682 C C . LYS A 1 84 ? 5.509 -11.828 -18.388 1.00 86.62 84 LYS A C 1
ATOM 684 O O . LYS A 1 84 ? 5.115 -10.752 -17.922 1.00 86.62 84 LYS A O 1
ATOM 689 N N . LEU A 1 85 ? 6.290 -11.876 -19.469 1.00 86.44 85 LEU A N 1
ATOM 690 C CA . LEU A 1 85 ? 6.623 -10.681 -20.249 1.00 86.44 85 LEU A CA 1
ATOM 691 C C . LEU A 1 85 ? 5.415 -10.189 -21.055 1.00 86.44 85 LEU A C 1
ATOM 693 O O . LEU A 1 85 ? 5.141 -8.991 -21.052 1.00 86.44 85 LEU A O 1
ATOM 697 N N . LEU A 1 86 ? 4.687 -11.126 -21.667 1.00 86.19 86 LEU A N 1
ATOM 698 C CA . LEU A 1 86 ? 3.475 -10.889 -22.459 1.00 86.19 86 LEU A CA 1
ATOM 699 C C . LEU A 1 86 ? 2.199 -10.853 -21.608 1.00 86.19 86 LEU A C 1
ATOM 701 O O . LEU A 1 86 ? 1.137 -10.466 -22.088 1.00 86.19 86 LEU A O 1
ATOM 705 N N . ALA A 1 87 ? 2.291 -11.262 -20.342 1.00 80.94 87 ALA A N 1
ATOM 706 C CA . ALA A 1 87 ? 1.132 -11.347 -19.477 1.00 80.94 87 ALA A CA 1
ATOM 707 C C . ALA A 1 87 ? 0.481 -9.961 -19.281 1.00 80.94 87 ALA A C 1
ATOM 709 O O . ALA A 1 87 ? 1.186 -8.974 -19.021 1.00 80.94 87 ALA A O 1
ATOM 710 N N . PRO A 1 88 ? -0.861 -9.867 -19.360 1.00 74.94 88 PRO A N 1
ATOM 711 C CA . PRO A 1 88 ? -1.560 -8.605 -19.192 1.00 74.94 88 PRO A CA 1
ATOM 712 C C . PRO A 1 88 ? -1.249 -8.001 -17.824 1.00 74.94 88 PRO A C 1
ATOM 714 O O . PRO A 1 88 ? -1.014 -8.695 -16.829 1.00 74.94 88 PRO A O 1
ATOM 717 N N . LYS A 1 89 ? -1.232 -6.669 -17.761 1.00 67.38 89 LYS A N 1
ATOM 718 C CA . LYS A 1 89 ? -0.849 -5.932 -16.555 1.00 67.38 89 LYS A CA 1
ATOM 719 C C . LYS A 1 89 ? -1.779 -6.302 -15.391 1.00 67.38 89 LYS A C 1
ATOM 721 O O . LYS A 1 89 ? -2.914 -5.849 -15.332 1.00 67.38 89 LYS A O 1
ATOM 726 N N . GLY A 1 90 ? -1.275 -7.087 -14.437 1.00 64.38 90 GLY A N 1
ATOM 727 C CA . GLY A 1 90 ? -2.051 -7.578 -13.291 1.00 64.38 90 GLY A CA 1
ATOM 728 C C . GLY A 1 90 ? -2.298 -9.088 -13.276 1.00 64.38 90 GLY A C 1
ATOM 729 O O . GLY A 1 90 ? -2.783 -9.584 -12.262 1.00 64.38 90 GLY A O 1
ATOM 730 N N . ALA A 1 91 ? -1.903 -9.821 -14.320 1.00 61.88 91 ALA A N 1
ATOM 731 C CA . ALA A 1 91 ? -1.825 -11.277 -14.293 1.00 61.88 91 ALA A CA 1
ATOM 732 C C . ALA A 1 91 ? -0.901 -11.718 -13.142 1.00 61.88 91 ALA A C 1
ATOM 734 O O . ALA A 1 91 ? 0.285 -11.392 -13.116 1.00 61.88 91 ALA A O 1
ATOM 735 N N . GLY A 1 92 ? -1.471 -12.373 -12.130 1.00 61.72 92 GLY A N 1
ATOM 736 C CA . GLY A 1 92 ? -0.773 -12.773 -10.902 1.00 61.72 92 GLY A CA 1
ATOM 737 C C . GLY A 1 92 ? -1.062 -11.907 -9.672 1.00 61.72 92 GLY A C 1
ATOM 738 O O . GLY A 1 92 ? -0.664 -12.274 -8.565 1.00 61.72 92 GLY A O 1
ATOM 739 N N . LYS A 1 93 ? -1.806 -10.797 -9.795 1.00 68.38 93 LYS A N 1
ATOM 740 C CA . LYS A 1 93 ? -2.393 -10.166 -8.606 1.00 68.38 93 LYS A CA 1
ATOM 741 C C . LYS A 1 93 ? -3.499 -11.078 -8.087 1.00 68.38 93 LYS A C 1
ATOM 743 O O . LYS A 1 93 ? -4.516 -11.255 -8.750 1.00 68.38 93 LYS A O 1
ATOM 748 N N . ARG A 1 94 ? -3.318 -11.631 -6.883 1.00 66.38 94 ARG A N 1
ATOM 749 C CA . ARG A 1 94 ? -4.411 -12.286 -6.154 1.00 66.38 94 ARG A CA 1
ATOM 750 C C . ARG A 1 94 ? -5.581 -11.309 -6.064 1.00 66.38 94 ARG A C 1
ATOM 752 O O . ARG A 1 94 ? -5.447 -10.243 -5.457 1.00 66.38 94 ARG A O 1
ATOM 759 N N . VAL A 1 95 ? -6.713 -11.674 -6.663 1.00 67.81 95 VAL A N 1
ATOM 760 C CA . VAL A 1 95 ? -7.974 -10.963 -6.456 1.00 67.81 95 VAL A CA 1
ATOM 761 C C . VAL A 1 95 ? -8.309 -11.116 -4.979 1.00 67.81 95 VAL A C 1
ATOM 763 O O . VAL A 1 95 ? -8.592 -12.214 -4.498 1.00 67.81 95 VAL A O 1
ATOM 766 N N . ARG A 1 96 ? -8.197 -10.024 -4.219 1.00 68.44 96 ARG A N 1
ATOM 767 C CA . ARG A 1 96 ? -8.631 -10.029 -2.824 1.00 68.44 96 ARG A CA 1
ATOM 768 C C . ARG A 1 96 ? -10.150 -10.161 -2.830 1.00 68.44 96 ARG A C 1
ATOM 770 O O . ARG A 1 96 ? -10.827 -9.273 -3.340 1.00 68.44 96 ARG A O 1
ATOM 777 N N . LYS A 1 97 ? -10.678 -11.244 -2.250 1.00 68.75 97 LYS A N 1
ATOM 778 C CA . LYS A 1 97 ? -12.097 -11.315 -1.890 1.00 68.75 97 LYS A CA 1
ATOM 779 C C . LYS A 1 97 ? -12.341 -10.221 -0.853 1.00 68.75 97 LYS A C 1
ATOM 781 O O . LYS A 1 97 ? -11.874 -10.319 0.280 1.00 68.75 97 LYS A O 1
ATOM 786 N N . MET A 1 98 ? -12.971 -9.129 -1.273 1.00 66.19 98 MET A N 1
ATOM 787 C CA . MET A 1 98 ? -13.334 -8.053 -0.361 1.00 66.19 98 MET A CA 1
ATOM 788 C C . MET A 1 98 ? -14.492 -8.565 0.489 1.00 66.19 98 MET A C 1
ATOM 790 O O . MET A 1 98 ? -15.543 -8.902 -0.045 1.00 66.19 98 MET A O 1
ATOM 794 N N . GLY A 1 99 ? -14.268 -8.683 1.799 1.00 69.31 99 GLY A N 1
ATOM 795 C CA . GLY A 1 99 ? -15.320 -9.093 2.725 1.00 69.31 99 GLY A CA 1
ATOM 796 C C . GLY A 1 99 ? -16.482 -8.098 2.735 1.00 69.31 99 GLY A C 1
ATOM 797 O O . GLY A 1 99 ? -16.329 -6.948 2.306 1.00 69.31 99 GLY A O 1
ATOM 798 N N . ARG A 1 100 ? -17.627 -8.535 3.271 1.00 82.62 100 ARG A N 1
ATOM 799 C CA . ARG A 1 100 ? -18.842 -7.725 3.423 1.00 82.62 100 ARG A CA 1
ATOM 800 C C . ARG A 1 100 ? -18.527 -6.328 3.976 1.00 82.62 100 ARG A C 1
ATOM 802 O O . ARG A 1 100 ? -17.733 -6.156 4.918 1.00 82.62 100 ARG A O 1
ATOM 809 N N . LYS A 1 101 ? -19.134 -5.312 3.361 1.00 84.31 101 LYS A N 1
ATOM 810 C CA . LYS A 1 101 ? -19.079 -3.934 3.856 1.00 84.31 101 LYS A CA 1
ATOM 811 C C . LYS A 1 101 ? -19.998 -3.840 5.068 1.00 84.31 101 LYS A C 1
ATOM 813 O O . LYS A 1 101 ? -21.155 -4.216 4.975 1.00 84.31 101 LYS A O 1
ATOM 818 N N . VAL A 1 102 ? -19.452 -3.348 6.174 1.00 89.00 102 VAL A N 1
ATOM 819 C CA . VAL A 1 102 ? -20.176 -3.169 7.438 1.00 89.00 102 VAL A CA 1
ATOM 820 C C . VAL A 1 102 ? -20.197 -1.677 7.711 1.00 89.00 102 VAL A C 1
ATOM 822 O O . VAL A 1 102 ? -19.125 -1.049 7.709 1.00 89.00 102 VAL A O 1
ATOM 825 N N . SER A 1 103 ? -21.394 -1.116 7.864 1.00 91.44 103 SER A N 1
ATOM 826 C CA . SER A 1 103 ? -21.575 0.321 8.088 1.00 91.44 103 SER A CA 1
ATOM 827 C C . SER A 1 103 ? -21.071 0.732 9.475 1.00 91.44 103 SER A C 1
ATOM 829 O O . SER A 1 103 ? -20.718 -0.106 10.304 1.00 91.44 103 SER A O 1
ATOM 831 N N . TYR A 1 104 ? -20.966 2.035 9.732 1.00 91.19 104 TYR A N 1
ATOM 832 C CA . TYR A 1 104 ? -20.548 2.518 11.048 1.00 91.19 104 TYR A CA 1
ATOM 833 C C . TYR A 1 104 ? -21.560 2.148 12.139 1.00 91.19 104 TYR A C 1
ATOM 835 O O . TYR A 1 104 ? -21.169 1.589 13.161 1.00 91.19 104 TYR A O 1
ATOM 843 N N . ASP A 1 105 ? -22.847 2.369 11.877 1.00 90.50 105 ASP A N 1
ATOM 844 C CA . ASP A 1 105 ? -23.920 2.062 12.827 1.00 90.50 105 ASP A CA 1
ATOM 845 C C . ASP A 1 105 ? -24.025 0.557 13.079 1.00 90.50 105 ASP A C 1
ATOM 847 O O . ASP A 1 105 ? -24.239 0.113 14.204 1.00 90.50 105 ASP A O 1
ATOM 851 N N . GLU A 1 106 ? -23.791 -0.251 12.043 1.00 92.62 106 GLU A N 1
ATOM 852 C CA . GLU A 1 106 ? -23.737 -1.703 12.173 1.00 92.62 106 GLU A CA 1
ATOM 853 C C . GLU A 1 106 ? -22.554 -2.152 13.042 1.00 92.62 106 GLU A C 1
ATOM 855 O O . GLU A 1 106 ? -22.722 -3.022 13.889 1.00 92.62 106 GLU A O 1
ATOM 860 N N . LYS A 1 107 ? -21.375 -1.520 12.927 1.00 93.69 107 LYS A N 1
ATOM 861 C CA . LYS A 1 107 ? -20.253 -1.810 13.839 1.00 93.69 107 LYS A CA 1
ATOM 862 C C . LYS A 1 107 ? -20.593 -1.489 15.292 1.00 93.69 107 LYS A C 1
ATOM 864 O O . LYS A 1 107 ? -20.165 -2.236 16.164 1.00 93.69 107 LYS A O 1
ATOM 869 N N . ILE A 1 108 ? -21.321 -0.399 15.552 1.00 92.62 108 ILE A N 1
ATOM 870 C CA . ILE A 1 108 ? -21.756 -0.050 16.913 1.00 92.62 108 ILE A CA 1
ATOM 871 C C . ILE A 1 108 ? -22.658 -1.158 17.460 1.00 92.62 108 ILE A C 1
ATOM 873 O O . ILE A 1 108 ? -22.377 -1.675 18.537 1.00 92.62 108 ILE A O 1
ATOM 877 N N . LYS A 1 109 ? -23.666 -1.582 16.685 1.00 94.19 109 LYS A N 1
ATOM 878 C CA . LYS A 1 109 ? -24.573 -2.679 17.064 1.00 94.19 109 LYS A CA 1
ATOM 879 C C . LYS A 1 109 ? -23.821 -3.978 17.354 1.00 94.19 109 LYS A C 1
ATOM 881 O O . LYS A 1 109 ? -24.061 -4.598 18.379 1.00 94.19 109 LYS A O 1
ATOM 886 N N . ILE A 1 110 ? -22.872 -4.351 16.493 1.00 93.88 110 ILE A N 1
ATOM 887 C CA . ILE A 1 110 ? -22.046 -5.558 16.660 1.00 93.88 110 ILE A CA 1
ATOM 888 C C . ILE A 1 110 ? -21.231 -5.502 17.955 1.00 93.88 110 ILE A C 1
ATOM 890 O O . ILE A 1 110 ? -21.143 -6.488 18.678 1.00 93.88 110 ILE A O 1
ATOM 894 N N . VAL A 1 111 ? -20.617 -4.354 18.252 1.00 93.94 111 VAL A N 1
ATOM 895 C CA . VAL A 1 111 ? -19.806 -4.192 19.466 1.00 93.94 111 VAL A CA 1
ATOM 896 C C . VAL A 1 111 ? -20.675 -4.185 20.720 1.00 93.94 111 VAL A C 1
ATOM 898 O O . VAL A 1 111 ? -20.279 -4.796 21.704 1.00 93.94 111 VAL A O 1
ATOM 901 N N . GLN A 1 112 ? -21.838 -3.529 20.697 1.00 93.56 112 GLN A N 1
ATOM 902 C CA . GLN A 1 112 ? -22.793 -3.573 21.811 1.00 93.56 112 GLN A CA 1
ATOM 903 C C . GLN A 1 112 ? -23.247 -5.007 22.078 1.00 93.56 112 GLN A C 1
ATOM 905 O O . GLN A 1 112 ? -23.079 -5.496 23.187 1.00 93.56 112 GLN A O 1
ATOM 910 N N . TRP A 1 113 ? -23.681 -5.712 21.031 1.00 94.75 113 TRP A N 1
ATOM 911 C CA . TRP A 1 113 ? -24.106 -7.104 21.137 1.00 94.75 113 TRP A CA 1
ATOM 912 C C . TRP A 1 113 ? -22.997 -7.999 21.702 1.00 94.75 113 TRP A C 1
ATOM 914 O O . TRP A 1 113 ? -23.255 -8.794 22.598 1.00 94.75 113 TRP A O 1
ATOM 924 N N . ALA A 1 114 ? -21.749 -7.830 21.248 1.00 93.69 114 ALA A N 1
ATOM 925 C CA . ALA A 1 114 ? -20.616 -8.579 21.790 1.00 93.69 114 ALA A CA 1
ATOM 926 C C . ALA A 1 114 ? -20.396 -8.312 23.286 1.00 93.69 114 ALA A C 1
ATOM 928 O O . ALA A 1 114 ? -20.094 -9.239 24.029 1.00 93.69 114 ALA A O 1
ATOM 929 N N . LEU A 1 115 ? -20.525 -7.060 23.733 1.00 91.44 115 LEU A N 1
ATOM 930 C CA . LEU A 1 115 ? -20.357 -6.701 25.144 1.00 91.44 115 LEU A CA 1
ATOM 931 C C . LEU A 1 115 ? -21.485 -7.256 26.023 1.00 91.44 115 LEU A C 1
ATOM 933 O O . LEU A 1 115 ? -21.206 -7.646 27.152 1.00 91.44 115 LEU A O 1
ATOM 937 N N . ASP A 1 116 ? -22.709 -7.327 25.498 1.00 92.31 116 ASP A N 1
ATOM 938 C CA . ASP A 1 116 ? -23.873 -7.878 26.204 1.00 92.31 116 ASP A CA 1
ATOM 939 C C . ASP A 1 116 ? -23.808 -9.411 26.345 1.00 92.31 116 ASP A C 1
ATOM 941 O O . ASP A 1 116 ? -24.379 -9.968 27.277 1.00 92.31 116 ASP A O 1
ATOM 945 N N . HIS A 1 117 ? -23.087 -10.095 25.448 1.00 91.25 117 HIS A N 1
ATOM 946 C CA . HIS A 1 117 ? -22.910 -11.555 25.439 1.00 91.25 117 HIS A CA 1
ATOM 947 C C . HIS A 1 117 ? -21.525 -11.971 25.964 1.00 91.25 117 HIS A C 1
ATOM 949 O O . HIS A 1 117 ? -20.844 -12.796 25.354 1.00 91.25 117 HIS A O 1
ATOM 955 N N . ASP A 1 118 ? -21.067 -11.350 27.057 1.00 87.69 118 ASP A N 1
ATOM 956 C CA . ASP A 1 118 ? -19.803 -11.672 27.745 1.00 87.69 118 ASP A CA 1
ATOM 957 C C . ASP A 1 118 ? -18.553 -11.665 26.844 1.00 87.69 118 ASP A C 1
ATOM 959 O O . ASP A 1 118 ? -17.557 -12.342 27.100 1.00 87.69 118 ASP A O 1
ATOM 963 N N . SER A 1 119 ? -18.561 -10.847 25.788 1.00 84.75 119 SER A N 1
ATOM 964 C CA . SER A 1 119 ? -17.488 -10.785 24.789 1.00 84.75 119 SER A CA 1
ATOM 965 C C . SER A 1 119 ? -17.283 -12.083 23.995 1.00 84.75 119 SER A C 1
ATOM 967 O O . SER A 1 119 ? -16.172 -12.347 23.524 1.00 84.75 119 SER A O 1
ATOM 969 N N . ASP A 1 120 ? -18.344 -12.867 23.764 1.00 91.12 120 ASP A N 1
ATOM 970 C CA . ASP A 1 120 ? -18.294 -14.000 22.836 1.00 91.12 120 ASP A CA 1
ATOM 971 C C . ASP A 1 120 ? -18.241 -13.524 21.372 1.00 91.12 120 ASP A C 1
ATOM 973 O O . ASP A 1 120 ? -19.235 -13.385 20.644 1.00 91.12 120 ASP A O 1
ATOM 977 N N . TYR A 1 121 ? -17.017 -13.275 20.911 1.00 92.44 121 TYR A N 1
ATOM 978 C CA . TYR A 1 121 ? -16.751 -12.827 19.550 1.00 92.44 121 TYR A CA 1
ATOM 979 C C . TYR A 1 121 ? -17.041 -13.900 18.495 1.00 92.44 121 TYR A C 1
ATOM 981 O O . TYR A 1 121 ? -17.220 -13.547 17.330 1.00 92.44 121 TYR A O 1
ATOM 989 N N . GLN A 1 122 ? -17.058 -15.190 18.854 1.00 90.19 122 GLN A N 1
ATOM 990 C CA . GLN A 1 122 ? -17.345 -16.276 17.911 1.00 90.19 122 GLN A CA 1
ATOM 991 C C . GLN A 1 122 ? -18.832 -16.312 17.581 1.00 90.19 122 GLN A C 1
ATOM 993 O O . GLN A 1 122 ? -19.194 -16.383 16.405 1.00 90.19 122 GLN A O 1
ATOM 998 N N . VAL A 1 123 ? -19.687 -16.212 18.599 1.00 92.88 123 VAL A N 1
ATOM 999 C CA . VAL A 1 123 ? -21.137 -16.152 18.398 1.00 92.88 123 VAL A CA 1
ATOM 1000 C C . VAL A 1 123 ? -21.510 -14.842 17.707 1.00 92.88 123 VAL A C 1
ATOM 1002 O O . VAL A 1 123 ? -22.203 -14.876 16.692 1.00 92.88 123 VAL A O 1
ATOM 1005 N N . THR A 1 124 ? -20.932 -13.713 18.134 1.00 93.44 124 THR A N 1
ATOM 1006 C CA . THR A 1 124 ? -21.157 -12.414 17.472 1.00 93.44 124 THR A CA 1
ATOM 1007 C C . THR A 1 124 ? -20.775 -12.457 15.988 1.00 93.44 124 THR A C 1
ATOM 1009 O O . THR A 1 124 ? -21.482 -11.941 15.124 1.00 93.44 124 THR A O 1
ATOM 1012 N N . ALA A 1 125 ? -19.630 -13.065 15.666 1.00 92.44 125 ALA A N 1
ATOM 1013 C CA . ALA A 1 125 ? -19.152 -13.174 14.293 1.00 92.44 125 ALA A CA 1
ATOM 1014 C C . ALA A 1 125 ? -20.122 -13.952 13.396 1.00 92.44 125 ALA A C 1
ATOM 1016 O O . ALA A 1 125 ? -20.333 -13.563 12.246 1.00 92.44 125 ALA A O 1
ATOM 1017 N N . LYS A 1 126 ? -20.717 -15.026 13.928 1.00 92.25 126 LYS A N 1
ATOM 1018 C CA . LYS A 1 126 ? -21.713 -15.834 13.220 1.00 92.25 126 LYS A CA 1
ATOM 1019 C C . LYS A 1 126 ? -23.028 -15.081 13.040 1.00 92.25 126 LYS A C 1
ATOM 1021 O O . LYS A 1 126 ? -23.522 -15.035 11.921 1.00 92.25 126 LYS A O 1
ATOM 1026 N N . GLU A 1 127 ? -23.535 -14.456 14.101 1.00 92.94 127 GLU A N 1
ATOM 1027 C CA . GLU A 1 127 ? -24.815 -13.733 14.093 1.00 92.94 127 GLU A CA 1
ATOM 1028 C C . GLU A 1 127 ? -24.837 -12.615 13.043 1.00 92.94 127 GLU A C 1
ATOM 1030 O O . GLU A 1 127 ? -25.787 -12.466 12.279 1.00 92.94 127 GLU A O 1
ATOM 1035 N N . PHE A 1 128 ? -23.746 -11.853 12.949 1.00 91.00 128 PHE A N 1
ATOM 1036 C CA . PHE A 1 128 ? -23.666 -10.706 12.047 1.00 91.00 128 PHE A CA 1
ATOM 1037 C C . PHE A 1 128 ? -22.962 -11.000 10.717 1.00 91.00 128 PHE A C 1
ATOM 1039 O O . PHE A 1 128 ? -22.721 -10.062 9.958 1.00 91.00 128 PHE A O 1
ATOM 1046 N N . ASP A 1 129 ? -22.615 -12.256 10.414 1.00 90.81 129 ASP A N 1
ATOM 1047 C CA . ASP A 1 129 ? -21.842 -12.645 9.219 1.00 90.81 129 ASP A CA 1
ATOM 1048 C C . ASP A 1 129 ? -20.597 -11.754 9.007 1.00 90.81 129 ASP A C 1
ATOM 1050 O O . ASP A 1 129 ? -20.371 -11.110 7.973 1.00 90.81 129 ASP A O 1
ATOM 1054 N N . VAL A 1 130 ? -19.787 -11.641 10.059 1.00 91.31 130 VAL A N 1
ATOM 1055 C CA . VAL A 1 130 ? -18.543 -10.866 10.059 1.00 91.31 130 VAL A CA 1
ATOM 1056 C C . VAL A 1 130 ? -17.392 -11.714 10.568 1.00 91.31 130 VAL A C 1
ATOM 1058 O O . VAL A 1 130 ? -17.541 -12.594 11.400 1.00 91.31 130 VAL A O 1
ATOM 1061 N N . SER A 1 131 ? -16.182 -11.437 10.084 1.00 90.56 131 SER A N 1
ATOM 1062 C CA . SER A 1 131 ? -14.999 -12.151 10.571 1.00 90.56 131 SER A CA 1
ATOM 1063 C C . SER A 1 131 ? -14.775 -11.887 12.063 1.00 90.56 131 SER A C 1
ATOM 1065 O O . SER A 1 131 ? -14.750 -10.728 12.477 1.00 90.56 131 SER A O 1
ATOM 1067 N N . TYR A 1 132 ? -14.497 -12.948 12.825 1.00 92.62 132 TYR A N 1
ATOM 1068 C CA . TYR A 1 132 ? -14.069 -12.899 14.230 1.00 92.62 132 TYR A CA 1
ATOM 1069 C C . TYR A 1 132 ? -13.056 -11.781 14.509 1.00 92.62 132 TYR A C 1
ATOM 1071 O O . TYR A 1 132 ? -13.261 -10.952 15.392 1.00 92.62 132 TYR A O 1
ATOM 1079 N N . ASN A 1 133 ? -12.005 -11.689 13.685 1.00 91.69 133 ASN A N 1
ATOM 1080 C CA . ASN A 1 133 ? -10.951 -10.685 13.852 1.00 91.69 133 ASN A CA 1
ATOM 1081 C C . ASN A 1 133 ? -11.495 -9.252 13.779 1.00 91.69 133 ASN A C 1
ATOM 1083 O O . ASN A 1 133 ? -10.994 -8.369 14.467 1.00 91.69 133 ASN A O 1
ATOM 1087 N N . ARG A 1 134 ? -12.531 -9.010 12.964 1.00 91.94 134 ARG A N 1
ATOM 1088 C CA . ARG A 1 134 ? -13.165 -7.690 12.865 1.00 91.94 134 ARG A CA 1
ATOM 1089 C C . ARG A 1 134 ? -13.931 -7.352 14.139 1.00 91.94 134 ARG A C 1
ATOM 1091 O O . ARG A 1 134 ? -13.779 -6.233 14.616 1.00 91.94 134 ARG A O 1
ATOM 1098 N N . VAL A 1 135 ? -14.704 -8.298 14.678 1.00 94.06 135 VAL A N 1
ATOM 1099 C CA . VAL A 1 135 ? -15.442 -8.116 15.940 1.00 94.06 135 VAL A CA 1
ATOM 1100 C C . VAL A 1 135 ? -14.464 -7.818 17.072 1.00 94.06 135 VAL A C 1
ATOM 1102 O O . VAL A 1 135 ? -14.576 -6.774 17.711 1.00 94.06 135 VAL A O 1
ATOM 1105 N N . TYR A 1 136 ? -13.448 -8.669 17.235 1.00 94.12 136 TYR A N 1
ATOM 1106 C CA . TYR A 1 136 ? -12.399 -8.493 18.236 1.00 94.12 136 TYR A CA 1
ATOM 1107 C C . TYR A 1 136 ? -11.733 -7.112 18.135 1.00 94.12 136 TYR A C 1
ATOM 1109 O O . TYR A 1 136 ? -11.644 -6.383 19.122 1.00 94.12 136 TYR A O 1
ATOM 1117 N N . ASP A 1 137 ? -11.309 -6.705 16.933 1.00 93.56 137 ASP A N 1
ATOM 1118 C CA . ASP A 1 137 ? -10.662 -5.407 16.731 1.00 93.56 137 ASP A CA 1
ATOM 1119 C C . ASP A 1 137 ? -11.574 -4.221 17.061 1.00 93.56 137 ASP A C 1
ATOM 1121 O O . ASP A 1 137 ? -11.093 -3.201 17.560 1.00 93.56 137 ASP A O 1
ATOM 1125 N N . TRP A 1 138 ? -12.870 -4.309 16.756 1.00 94.25 138 TRP A N 1
ATOM 1126 C CA . TRP A 1 138 ? -13.818 -3.240 17.066 1.00 94.25 138 TRP A CA 1
ATOM 1127 C C . TRP A 1 138 ? -14.082 -3.139 18.565 1.00 94.25 138 TRP A C 1
ATOM 1129 O O . TRP A 1 138 ? -13.988 -2.037 19.110 1.00 94.25 138 TRP A O 1
ATOM 1139 N N . VAL A 1 139 ? -14.317 -4.268 19.237 1.00 93.88 139 VAL A N 1
ATOM 1140 C CA . VAL A 1 139 ? -14.532 -4.303 20.690 1.00 93.88 139 VAL A CA 1
ATOM 1141 C C . VAL A 1 139 ? -13.292 -3.797 21.422 1.00 93.88 139 VAL A C 1
ATOM 1143 O O . VAL A 1 139 ? -13.396 -2.889 22.243 1.00 93.88 139 VAL A O 1
ATOM 1146 N N . ARG A 1 140 ? -12.097 -4.271 21.050 1.00 94.25 140 ARG A N 1
ATOM 1147 C CA . ARG A 1 140 ? -10.827 -3.826 21.640 1.00 94.25 140 ARG A CA 1
ATOM 1148 C C . ARG A 1 140 ? -10.599 -2.321 21.478 1.00 94.25 140 ARG A C 1
ATOM 1150 O O . ARG A 1 140 ? -10.166 -1.655 22.416 1.00 94.25 140 ARG A O 1
ATOM 1157 N N . LYS A 1 141 ? -10.878 -1.761 20.293 1.00 91.62 141 LYS A N 1
ATOM 1158 C CA . LYS A 1 141 ? -10.755 -0.312 20.037 1.00 91.62 141 LYS A CA 1
ATOM 1159 C C . LYS A 1 141 ? -11.720 0.503 20.887 1.00 91.62 141 LYS A C 1
ATOM 1161 O O . LYS A 1 141 ? -11.330 1.546 21.414 1.00 91.62 141 LYS A O 1
ATOM 1166 N N . TYR A 1 142 ? -12.954 0.024 21.014 1.00 91.75 142 TYR A N 1
ATOM 1167 C CA . TYR A 1 142 ? -13.954 0.660 21.852 1.00 91.75 142 TYR A CA 1
ATOM 1168 C C . TYR A 1 142 ? -13.572 0.580 23.334 1.00 91.75 142 TYR A C 1
ATOM 1170 O O . TYR A 1 142 ? -13.535 1.611 23.987 1.00 91.75 142 TYR A O 1
ATOM 1178 N N . GLN A 1 143 ? -13.182 -0.583 23.859 1.00 89.31 143 GLN A N 1
ATOM 1179 C CA . GLN A 1 143 ? -12.765 -0.735 25.260 1.00 89.31 143 GLN A CA 1
ATOM 1180 C C . GLN A 1 143 ? -11.546 0.130 25.619 1.00 89.31 143 GLN A C 1
ATOM 1182 O O . GLN A 1 143 ? -11.498 0.697 26.706 1.00 89.31 143 GLN A O 1
ATOM 1187 N N . ALA A 1 144 ? -10.587 0.288 24.699 1.00 84.62 144 ALA A N 1
ATOM 1188 C CA . ALA A 1 144 ? -9.394 1.102 24.936 1.00 84.62 144 ALA A CA 1
ATOM 1189 C C . ALA A 1 144 ? -9.678 2.612 25.035 1.00 84.62 144 ALA A C 1
ATOM 1191 O O . ALA A 1 144 ? -8.931 3.332 25.689 1.00 84.62 144 ALA A O 1
ATOM 1192 N N . THR A 1 145 ? -10.719 3.110 24.360 1.00 84.12 145 THR A N 1
ATOM 1193 C CA . THR A 1 145 ? -10.978 4.560 24.228 1.00 84.12 145 THR A CA 1
ATOM 1194 C C . THR A 1 145 ? -12.310 5.011 24.822 1.00 84.12 145 THR A C 1
ATOM 1196 O O . THR A 1 145 ? -12.500 6.195 25.090 1.00 84.12 145 THR A O 1
ATOM 1199 N N . GLY A 1 146 ? -13.254 4.087 24.999 1.00 83.19 146 GLY A N 1
ATOM 1200 C CA . GLY A 1 146 ? -14.646 4.348 25.349 1.00 83.19 146 GLY A CA 1
ATOM 1201 C C . GLY A 1 146 ? -15.409 5.175 24.311 1.00 83.19 146 GLY A C 1
ATOM 1202 O O . GLY A 1 146 ? -16.440 5.746 24.657 1.00 83.19 146 GLY A O 1
ATOM 1203 N N . ASN A 1 147 ? -14.899 5.303 23.078 1.00 82.75 147 ASN A N 1
ATOM 1204 C CA . ASN A 1 147 ? -15.440 6.206 22.064 1.00 82.75 147 ASN A CA 1
ATOM 1205 C C . ASN A 1 147 ? -15.783 5.468 20.760 1.00 82.75 147 ASN A C 1
ATOM 1207 O O . ASN A 1 147 ? -14.928 4.838 20.132 1.00 82.75 147 ASN A O 1
ATOM 1211 N N . TRP A 1 148 ? -17.033 5.608 20.317 1.00 86.88 148 TRP A N 1
ATOM 1212 C CA . TRP A 1 148 ? -17.536 5.034 19.070 1.00 86.88 148 TRP A CA 1
ATOM 1213 C C . TRP A 1 148 ? -16.859 5.618 17.828 1.00 86.88 148 TRP A C 1
ATOM 1215 O O . TRP A 1 148 ? -16.631 4.886 16.866 1.00 86.88 148 TRP A O 1
ATOM 1225 N N . GLU A 1 149 ? -16.434 6.887 17.861 1.00 86.44 149 GLU A N 1
ATOM 1226 C CA . GLU A 1 149 ? -15.799 7.577 16.726 1.00 86.44 149 GLU A CA 1
ATOM 1227 C C . GLU A 1 149 ? -14.550 6.851 16.202 1.00 86.44 149 GLU A C 1
ATOM 1229 O O . GLU A 1 149 ? -14.208 6.951 15.021 1.00 86.44 149 GLU A O 1
ATOM 1234 N N . VAL A 1 150 ? -13.895 6.055 17.052 1.00 86.50 150 VAL A N 1
ATOM 1235 C CA . VAL A 1 150 ? -12.717 5.242 16.709 1.00 86.50 150 VAL A CA 1
ATOM 1236 C C . VAL A 1 150 ? -13.047 4.136 15.693 1.00 86.50 150 VAL A C 1
ATOM 1238 O O . VAL A 1 150 ? -12.157 3.633 15.000 1.00 86.50 150 VAL A O 1
ATOM 1241 N N . LEU A 1 151 ? -14.325 3.773 15.543 1.00 88.81 151 LEU A N 1
ATOM 1242 C CA . LEU A 1 151 ? -14.795 2.780 14.573 1.00 88.81 151 LEU A CA 1
ATOM 1243 C C . LEU A 1 151 ? -15.129 3.377 13.192 1.00 88.81 151 LEU A C 1
ATOM 1245 O O . LEU A 1 151 ? -15.325 2.610 12.232 1.00 88.81 151 LEU A O 1
ATOM 1249 N N . LYS A 1 152 ? -15.163 4.715 13.049 1.00 88.19 152 LYS A N 1
ATOM 1250 C CA . LYS A 1 152 ? -15.384 5.378 11.751 1.00 88.19 152 LYS A CA 1
ATOM 1251 C C . LYS A 1 152 ? -14.200 5.138 10.818 1.00 88.19 152 LYS A C 1
ATOM 1253 O O . LYS A 1 152 ? -13.039 5.292 11.194 1.00 88.19 152 LYS A O 1
ATOM 1258 N N . ASP A 1 153 ? -14.489 4.778 9.565 1.00 80.62 153 ASP A N 1
ATOM 1259 C CA . ASP A 1 153 ? -13.435 4.644 8.557 1.00 80.62 153 ASP A CA 1
ATOM 1260 C C . ASP A 1 153 ? -12.949 6.036 8.123 1.00 80.62 153 ASP A C 1
ATOM 1262 O O . ASP A 1 153 ? -13.719 6.856 7.617 1.00 80.62 153 ASP A O 1
ATOM 1266 N N . ARG A 1 154 ? -11.661 6.307 8.351 1.00 78.25 154 ARG A N 1
ATOM 1267 C CA . ARG A 1 154 ? -10.984 7.554 7.961 1.00 78.25 154 ARG A CA 1
ATOM 1268 C C . ARG A 1 154 ? -10.044 7.370 6.765 1.00 78.25 154 ARG A C 1
ATOM 1270 O O . ARG A 1 154 ? -9.334 8.305 6.402 1.00 78.25 154 ARG A O 1
ATOM 1277 N N . ARG A 1 155 ? -10.018 6.192 6.129 1.00 72.44 155 ARG A N 1
ATOM 1278 C CA . ARG A 1 155 ? -9.193 5.965 4.933 1.00 72.44 155 ARG A CA 1
ATOM 1279 C C . ARG A 1 155 ? -9.579 6.935 3.816 1.00 72.44 155 ARG A C 1
ATOM 1281 O O . ARG A 1 155 ? -10.755 7.124 3.528 1.00 72.44 155 ARG A O 1
ATOM 1288 N N . GLY A 1 156 ? -8.575 7.554 3.196 1.00 69.38 156 GLY A N 1
ATOM 1289 C CA . GLY A 1 156 ? -8.763 8.523 2.111 1.00 69.38 156 GLY A CA 1
ATOM 1290 C C . GLY A 1 156 ? -9.269 9.903 2.548 1.00 69.38 156 GLY A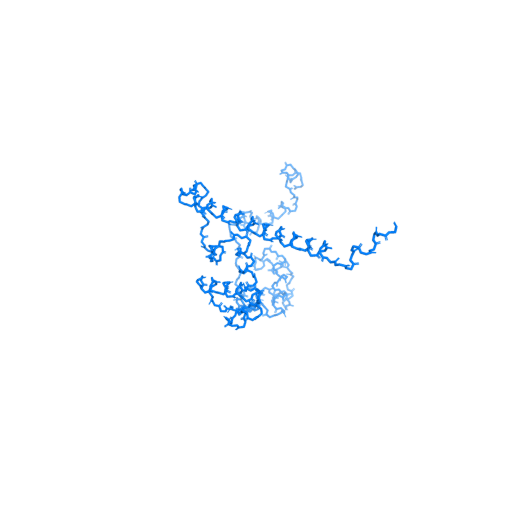 C 1
ATOM 1291 O O . GLY A 1 156 ? -9.379 10.787 1.703 1.00 69.38 156 GLY A O 1
ATOM 1292 N N . LYS A 1 157 ? -9.540 10.127 3.842 1.00 72.69 157 LYS A N 1
ATOM 1293 C CA . LYS A 1 157 ? -9.866 11.459 4.365 1.00 72.69 157 LYS A CA 1
ATOM 1294 C C . LYS A 1 157 ? -8.583 12.181 4.768 1.00 72.69 157 LYS A C 1
ATOM 1296 O O . LYS A 1 157 ? -7.715 11.589 5.410 1.00 72.69 157 LYS A O 1
ATOM 1301 N N . LYS A 1 158 ? -8.459 13.457 4.383 1.00 64.94 158 LYS A N 1
ATOM 1302 C CA . LYS A 1 158 ? -7.334 14.297 4.813 1.00 64.94 158 LYS A CA 1
ATOM 1303 C C . LYS A 1 158 ? -7.356 14.391 6.348 1.00 64.94 158 LYS A C 1
AT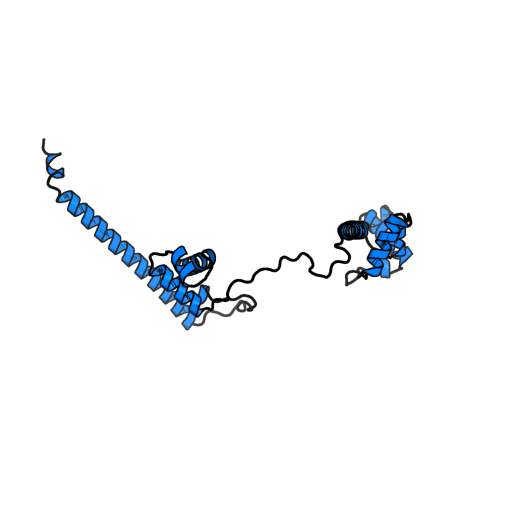OM 1305 O O . LYS A 1 158 ? -8.433 14.614 6.906 1.00 64.94 158 LYS A O 1
ATOM 1310 N N . PRO A 1 159 ? -6.220 14.191 7.039 1.00 63.44 159 PRO A N 1
ATOM 1311 C CA . PRO A 1 159 ? -6.143 14.485 8.466 1.00 63.44 159 PRO A CA 1
ATOM 1312 C C . PRO A 1 159 ? -6.479 15.964 8.705 1.00 63.44 159 PRO A C 1
ATOM 1314 O O . PRO A 1 159 ? -6.297 16.784 7.801 1.00 63.44 159 PRO A O 1
ATOM 1317 N N . ARG A 1 160 ? -6.978 16.300 9.905 1.00 65.25 160 ARG A N 1
ATOM 1318 C CA . ARG A 1 160 ? -7.202 17.706 10.276 1.00 65.25 160 ARG A CA 1
ATOM 1319 C C . ARG A 1 160 ? -5.905 18.506 10.067 1.00 65.25 160 ARG A C 1
ATOM 1321 O O . ARG A 1 160 ? -4.828 17.966 10.354 1.00 65.25 160 ARG A O 1
ATOM 1328 N N . PRO A 1 161 ? -5.985 19.750 9.565 1.00 63.00 161 PRO A N 1
ATOM 1329 C CA . PRO A 1 161 ? -4.835 20.642 9.503 1.00 63.00 161 PRO A CA 1
ATOM 1330 C C . PRO A 1 161 ? -4.182 20.757 10.885 1.00 63.00 161 PRO A C 1
ATOM 1332 O O . PRO A 1 161 ? -4.870 20.864 11.900 1.00 63.00 161 PRO A O 1
ATOM 1335 N N . LYS A 1 162 ? -2.848 20.717 10.945 1.00 46.41 162 LYS A N 1
ATOM 1336 C CA . LYS A 1 162 ? -2.125 21.004 12.190 1.00 46.41 162 LYS A CA 1
ATOM 1337 C C . LYS A 1 162 ? -2.397 22.463 12.570 1.00 46.41 162 LYS A C 1
ATOM 1339 O O . LYS A 1 162 ? -1.928 23.345 11.861 1.00 46.41 162 LYS A O 1
ATOM 1344 N N . GLY A 1 163 ? -3.124 22.695 13.661 1.00 60.38 163 GLY A N 1
ATOM 1345 C CA . GLY A 1 163 ? -3.392 24.040 14.185 1.00 60.38 163 GLY A CA 1
ATOM 1346 C C . GLY A 1 163 ? -4.851 24.315 14.543 1.00 60.38 163 GLY A C 1
ATOM 1347 O O . GLY A 1 163 ? -5.096 25.232 15.319 1.00 60.38 163 GLY A O 1
ATOM 1348 N N . ASP A 1 164 ? -5.800 23.504 14.065 1.00 62.66 164 ASP A N 1
ATOM 1349 C CA . ASP A 1 164 ? -7.186 23.597 14.532 1.00 62.66 164 ASP A CA 1
ATOM 1350 C C . ASP A 1 164 ? -7.255 23.084 15.975 1.00 62.66 164 ASP A C 1
ATOM 1352 O O . ASP A 1 164 ? -7.174 21.877 16.231 1.00 62.66 164 ASP A O 1
ATOM 1356 N N . ALA A 1 165 ? -7.360 24.010 16.930 1.00 61.84 165 ALA A N 1
ATOM 1357 C CA . ALA A 1 165 ? -7.674 23.676 18.311 1.00 61.84 165 ALA A CA 1
ATOM 1358 C C . ALA A 1 165 ? -9.022 22.940 18.358 1.00 61.84 165 ALA A C 1
ATOM 1360 O O . ALA A 1 165 ? -9.938 23.274 17.603 1.00 61.84 165 ALA A O 1
ATOM 1361 N N . LEU A 1 166 ? -9.151 21.944 19.247 1.00 64.88 166 LEU A N 1
ATOM 1362 C CA . LEU A 1 166 ? -10.464 21.370 19.546 1.00 64.88 166 LEU A CA 1
ATOM 1363 C C . LEU A 1 166 ? -11.404 22.520 19.909 1.00 64.88 166 LEU A C 1
ATOM 1365 O O . LEU A 1 166 ? -11.064 23.351 20.759 1.00 64.88 166 LEU A O 1
ATOM 1369 N N . THR A 1 167 ? -12.572 22.550 19.276 1.00 77.19 167 THR A N 1
ATOM 1370 C CA . THR A 1 167 ? -13.647 23.457 19.689 1.00 77.19 167 THR A CA 1
ATOM 1371 C C . THR A 1 167 ? -13.972 23.224 21.167 1.00 77.19 167 THR A C 1
ATOM 1373 O O . THR A 1 167 ? -13.769 22.131 21.696 1.00 77.19 167 THR A O 1
ATOM 1376 N N . ARG A 1 168 ? -14.474 24.251 21.861 1.00 77.31 168 ARG A N 1
ATOM 1377 C CA . ARG A 1 168 ? -14.842 24.154 23.285 1.00 77.31 168 ARG A CA 1
ATOM 1378 C C . ARG A 1 168 ? -15.761 22.958 23.565 1.00 77.31 168 ARG A C 1
ATOM 1380 O O . ARG A 1 168 ? -15.609 22.303 24.588 1.00 77.31 168 ARG A O 1
ATOM 1387 N N . GLU A 1 169 ? -16.671 22.660 22.643 1.00 75.19 169 GLU A N 1
ATOM 1388 C CA . GLU A 1 169 ? -17.570 21.505 22.711 1.00 75.19 169 GLU A CA 1
ATOM 1389 C C . GLU A 1 169 ? -16.797 20.182 22.671 1.00 75.19 169 GLU A C 1
ATOM 1391 O O . GLU A 1 169 ? -16.959 19.355 23.562 1.00 75.19 169 GLU A O 1
ATOM 1396 N N . GLU A 1 170 ? -15.867 20.018 21.726 1.00 75.94 170 GLU A N 1
ATOM 1397 C CA . GLU A 1 170 ? -15.015 18.825 21.653 1.00 75.94 170 GLU A CA 1
ATOM 1398 C C . GLU A 1 170 ? -14.130 18.659 22.901 1.00 75.94 170 GLU A C 1
ATOM 1400 O O . GLU A 1 170 ? -13.891 17.534 23.345 1.00 75.94 170 GLU A O 1
ATOM 1405 N N . GLN A 1 171 ? -13.647 19.761 23.490 1.00 80.44 171 GLN A N 1
ATOM 1406 C CA . GLN A 1 171 ? -12.878 19.722 24.743 1.00 80.44 171 GLN A CA 1
ATOM 1407 C C . GLN A 1 171 ? -13.744 19.242 25.912 1.00 80.44 171 GLN A C 1
ATOM 1409 O O . GLN A 1 171 ? -13.334 18.354 26.659 1.00 80.44 171 GLN A O 1
ATOM 1414 N N . LEU A 1 172 ? -14.958 19.784 26.037 1.00 84.56 172 LEU A N 1
ATOM 1415 C CA . LEU A 1 172 ? -15.919 19.394 27.069 1.00 84.56 172 LEU A CA 1
ATOM 1416 C C . LEU A 1 172 ? -16.369 17.937 26.918 1.00 84.56 172 LEU A C 1
ATOM 1418 O O . LEU A 1 172 ? -16.590 17.251 27.918 1.00 84.56 172 LEU A O 1
ATOM 1422 N N . GLU A 1 173 ? -16.501 17.443 25.688 1.00 77.75 173 GLU A N 1
ATOM 1423 C CA . GLU A 1 173 ? -16.799 16.036 25.419 1.00 77.75 173 GLU A CA 1
ATOM 1424 C C . GLU A 1 173 ? -15.643 15.113 25.815 1.00 77.75 173 GLU A C 1
ATOM 1426 O O . GLU A 1 173 ? -15.876 14.031 26.362 1.00 77.75 173 GLU A O 1
ATOM 1431 N N . GLU A 1 174 ? -14.397 15.515 25.553 1.00 76.44 174 GLU A N 1
ATOM 1432 C CA . GLU A 1 174 ? -13.209 14.772 25.979 1.00 76.44 174 GLU A CA 1
ATOM 1433 C C . GLU A 1 174 ? -13.096 14.732 27.508 1.00 76.44 174 GLU A C 1
ATOM 1435 O O . GLU A 1 174 ? -12.902 13.662 28.086 1.00 76.44 174 GLU A O 1
ATOM 1440 N N . GLU A 1 175 ? -13.299 15.866 28.177 1.00 84.00 175 GLU A N 1
ATOM 1441 C CA . GLU A 1 175 ? -13.270 15.952 29.637 1.00 84.00 175 GLU A CA 1
ATOM 1442 C C . GLU A 1 175 ? -14.381 15.106 30.277 1.00 84.00 175 GLU A C 1
ATOM 1444 O O . GLU A 1 175 ? -14.108 14.255 31.128 1.00 84.00 175 GLU A O 1
ATOM 1449 N N . ASN A 1 176 ? -15.628 15.237 29.806 1.00 87.38 176 ASN A N 1
ATOM 1450 C CA . ASN A 1 176 ? -16.739 14.398 30.267 1.00 87.38 176 ASN A CA 1
ATOM 1451 C C . ASN A 1 176 ? -16.448 12.906 30.093 1.00 87.38 176 ASN A C 1
ATOM 1453 O O . ASN A 1 176 ? -16.852 12.081 30.918 1.00 87.38 176 ASN A O 1
ATOM 1457 N N . ARG A 1 177 ? -15.749 12.532 29.020 1.00 75.19 177 ARG A N 1
ATOM 1458 C CA . ARG A 1 177 ? -15.368 11.143 28.760 1.00 75.19 177 ARG A CA 1
ATOM 1459 C C . ARG A 1 177 ? -14.347 10.642 29.773 1.00 75.19 177 ARG A C 1
ATOM 1461 O O . ARG A 1 177 ? -14.532 9.551 30.318 1.00 75.19 177 ARG A O 1
ATOM 1468 N N . GLN A 1 178 ? -13.312 11.431 30.051 1.00 81.81 178 GLN A N 1
ATOM 1469 C CA . GLN A 1 178 ? -12.306 11.102 31.062 1.00 81.81 178 GLN A CA 1
ATOM 1470 C C . GLN A 1 178 ? -12.940 10.977 32.450 1.00 81.81 178 GLN A C 1
ATOM 1472 O O . GLN A 1 178 ? -12.673 10.011 33.170 1.00 81.81 178 GLN A O 1
ATOM 1477 N N . LEU A 1 179 ? -13.854 11.888 32.790 1.00 90.25 179 LEU A N 1
ATOM 1478 C CA . LEU A 1 179 ? -14.608 11.843 34.040 1.00 90.25 179 LEU A CA 1
ATOM 1479 C C . LEU A 1 179 ? -15.473 10.580 34.137 1.00 90.25 179 LEU A C 1
ATOM 1481 O O . LEU A 1 179 ? -15.378 9.856 35.126 1.00 90.25 179 LEU A O 1
ATOM 1485 N N . LYS A 1 180 ? -16.246 10.237 33.098 1.00 85.94 180 LYS A N 1
ATOM 1486 C CA . LYS A 1 180 ? -17.061 9.006 33.072 1.00 85.94 180 LYS A CA 1
ATOM 1487 C C . LYS A 1 180 ? -16.215 7.736 33.194 1.00 85.94 180 LYS A C 1
ATOM 1489 O O . LYS A 1 180 ? -16.611 6.802 33.890 1.00 85.94 180 LYS A O 1
ATOM 1494 N N . ALA A 1 181 ? -15.053 7.684 32.542 1.00 80.81 181 ALA A N 1
ATOM 1495 C CA . ALA A 1 181 ? -14.133 6.555 32.666 1.00 80.81 181 ALA A CA 1
ATOM 1496 C C . ALA A 1 181 ? -13.589 6.421 34.099 1.00 80.81 181 ALA A C 1
ATOM 1498 O O . ALA A 1 181 ? -13.545 5.314 34.640 1.00 80.81 181 ALA A O 1
ATOM 1499 N N . LYS A 1 182 ? -13.242 7.546 34.736 1.00 88.00 182 LYS A N 1
ATOM 1500 C CA . LYS A 1 182 ? -12.800 7.583 36.134 1.00 88.00 182 LYS A CA 1
ATOM 1501 C C . LYS A 1 182 ? -13.899 7.122 37.092 1.00 88.00 182 LYS A C 1
ATOM 1503 O O . LYS A 1 182 ? -13.614 6.322 37.977 1.00 88.00 182 LYS A O 1
ATOM 1508 N N . VAL A 1 183 ? -15.142 7.565 36.887 1.00 92.50 183 VAL A N 1
ATOM 1509 C CA . VAL A 1 183 ? -16.298 7.134 37.692 1.00 92.50 183 VAL A CA 1
ATOM 1510 C C . VAL A 1 183 ? -16.483 5.621 37.608 1.00 92.50 183 VAL A C 1
ATOM 1512 O O . VAL A 1 183 ? -16.468 4.964 38.644 1.00 92.50 183 VAL A O 1
ATOM 1515 N N . ARG A 1 184 ? -16.536 5.047 36.398 1.00 85.38 184 ARG A N 1
ATOM 1516 C CA . ARG A 1 184 ? -16.680 3.590 36.227 1.00 85.38 184 ARG A CA 1
ATOM 1517 C C .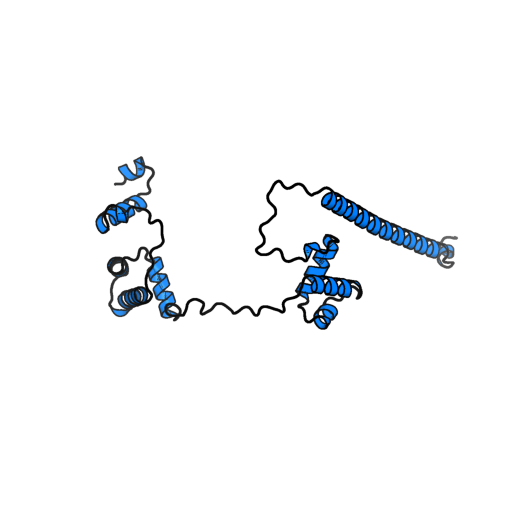 ARG A 1 184 ? -15.570 2.804 36.920 1.00 85.38 184 ARG A C 1
ATOM 1519 O O . ARG A 1 184 ? -15.835 1.805 37.580 1.00 85.38 184 ARG A O 1
ATOM 1526 N N . ARG A 1 185 ? -14.319 3.258 36.795 1.00 88.50 185 ARG A N 1
ATOM 1527 C CA . ARG A 1 185 ? -13.182 2.627 37.479 1.00 88.50 185 ARG A CA 1
ATOM 1528 C C . ARG A 1 185 ? -13.372 2.635 39.000 1.00 88.50 185 ARG A C 1
ATOM 1530 O O . ARG A 1 185 ? -13.201 1.598 39.634 1.00 88.50 185 ARG A O 1
ATOM 1537 N N . LEU A 1 186 ? -13.746 3.780 39.570 1.00 92.75 186 LEU A N 1
ATOM 1538 C CA . LEU A 1 186 ? -13.978 3.919 41.010 1.00 92.75 186 LEU A CA 1
ATOM 1539 C C . LEU A 1 186 ? -15.164 3.072 41.493 1.00 92.75 186 LEU A C 1
ATOM 1541 O O . LEU A 1 186 ? -15.120 2.528 42.594 1.00 92.75 186 LEU A O 1
ATOM 1545 N N . GLU A 1 187 ? -16.213 2.924 40.684 1.00 90.94 187 GLU A N 1
ATOM 1546 C CA . GLU A 1 187 ? -17.349 2.048 40.990 1.00 90.94 187 GLU A CA 1
ATOM 1547 C C . GLU A 1 187 ? -16.927 0.578 41.072 1.00 90.94 187 GLU A C 1
ATOM 1549 O O . GLU A 1 187 ? -17.296 -0.106 42.030 1.00 90.94 187 GLU A O 1
ATOM 1554 N N . VAL A 1 188 ? -16.099 0.111 40.130 1.00 89.94 188 VAL A N 1
ATOM 1555 C CA . VAL A 1 188 ? -15.527 -1.245 40.153 1.00 89.94 188 VAL A CA 1
ATOM 1556 C C . VAL A 1 188 ? -14.617 -1.435 41.368 1.00 89.94 188 VAL A C 1
ATOM 1558 O O . VAL A 1 188 ? -14.774 -2.418 42.092 1.00 89.94 188 VAL A O 1
ATOM 1561 N N . GLU A 1 189 ? -13.717 -0.487 41.651 1.00 88.50 189 GLU A N 1
ATOM 1562 C CA . GLU A 1 189 ? -12.853 -0.528 42.843 1.00 88.50 189 GLU A CA 1
ATOM 1563 C C . GLU A 1 189 ? -13.689 -0.595 44.136 1.00 88.50 189 GLU A C 1
ATOM 1565 O O . GLU A 1 189 ? -13.402 -1.391 45.035 1.00 88.50 189 GLU A O 1
ATOM 1570 N N . ARG A 1 190 ? -14.786 0.170 44.217 1.00 91.81 190 ARG A N 1
ATOM 1571 C CA . ARG A 1 190 ? -15.709 0.152 45.363 1.00 91.81 190 ARG A CA 1
ATOM 1572 C C . ARG A 1 190 ? -16.466 -1.172 45.479 1.00 91.81 190 ARG A C 1
ATOM 1574 O O . ARG A 1 190 ? -16.637 -1.668 46.594 1.00 91.81 190 ARG A O 1
ATOM 1581 N N . ALA A 1 191 ? -16.938 -1.733 44.367 1.00 90.19 191 ALA A N 1
ATOM 1582 C CA . ALA A 1 191 ? -17.615 -3.028 44.342 1.00 90.19 191 ALA A CA 1
ATOM 1583 C C . ALA A 1 191 ? -16.669 -4.155 44.788 1.00 90.19 191 ALA A C 1
ATOM 1585 O O . ALA A 1 191 ? -17.030 -4.965 45.644 1.00 90.19 191 ALA A O 1
ATOM 1586 N N . PHE A 1 192 ? -15.429 -4.138 44.299 1.00 89.75 192 PHE A N 1
ATOM 1587 C CA . PHE A 1 192 ? -14.384 -5.077 44.697 1.00 89.75 192 PHE A CA 1
ATOM 1588 C C . PHE A 1 192 ? -14.055 -4.969 46.193 1.00 89.75 192 PHE A C 1
ATOM 1590 O O . PHE A 1 192 ? -14.054 -5.974 46.905 1.00 89.75 192 PHE A O 1
ATOM 1597 N N . ALA A 1 193 ? -13.885 -3.750 46.716 1.00 90.25 193 ALA A N 1
ATOM 1598 C CA . ALA A 1 193 ? -13.637 -3.522 48.140 1.00 90.25 193 ALA A CA 1
ATOM 1599 C C . ALA A 1 193 ? -14.787 -4.019 49.036 1.00 90.25 193 ALA A C 1
ATOM 1601 O O . ALA A 1 193 ? -14.542 -4.579 50.108 1.00 90.25 193 ALA A O 1
ATOM 1602 N N . LYS A 1 194 ? -16.048 -3.852 48.608 1.00 90.81 194 LYS A N 1
ATOM 1603 C CA . LYS A 1 194 ? -17.208 -4.427 49.312 1.00 90.81 194 LYS A CA 1
ATOM 1604 C C . LYS A 1 194 ? -17.142 -5.954 49.335 1.00 90.81 194 LYS A C 1
ATOM 1606 O O . LYS A 1 194 ? -17.368 -6.539 50.392 1.00 90.81 194 LYS A O 1
ATOM 1611 N N . LYS A 1 195 ? -16.783 -6.587 48.213 1.00 89.75 195 LYS A N 1
ATOM 1612 C CA . LYS A 1 195 ? -16.670 -8.048 48.131 1.00 89.75 195 LYS A CA 1
ATOM 1613 C C . LYS A 1 195 ? -15.562 -8.599 49.029 1.00 89.75 195 LYS A C 1
ATOM 1615 O O . LYS A 1 195 ? -15.789 -9.584 49.722 1.00 89.75 195 LYS A O 1
ATOM 1620 N N . LEU A 1 196 ? -14.408 -7.931 49.095 1.00 88.06 196 LEU A N 1
ATOM 1621 C CA . LEU A 1 196 ? -13.329 -8.301 50.019 1.00 88.06 196 LEU A CA 1
ATOM 1622 C C . LEU A 1 196 ? -13.760 -8.220 51.488 1.00 88.06 196 LEU A C 1
ATOM 1624 O O . LEU A 1 196 ? -13.446 -9.115 52.269 1.00 88.06 196 LEU A O 1
ATOM 1628 N N . ARG A 1 197 ? -14.507 -7.174 51.875 1.00 85.62 197 ARG A N 1
ATOM 1629 C CA . ARG A 1 197 ? -15.059 -7.075 53.238 1.00 85.62 197 ARG A CA 1
ATOM 1630 C C . ARG A 1 197 ? -16.036 -8.205 53.538 1.00 85.62 197 ARG A C 1
ATOM 1632 O O . ARG A 1 197 ? -15.994 -8.745 54.634 1.00 85.62 197 ARG A O 1
ATOM 1639 N N . GLU A 1 198 ? -16.893 -8.556 52.584 1.00 87.50 198 GLU A N 1
ATOM 1640 C CA . GLU A 1 198 ? -17.841 -9.661 52.736 1.00 87.50 198 GLU A CA 1
ATOM 1641 C C . GLU A 1 198 ? -17.121 -11.001 52.943 1.00 87.50 198 GLU A C 1
ATOM 1643 O O . GLU A 1 198 ? -17.481 -11.741 53.851 1.00 87.50 198 GLU A O 1
ATOM 1648 N N . ILE A 1 199 ? -16.082 -11.292 52.150 1.00 84.12 199 ILE A N 1
ATOM 1649 C CA . ILE A 1 199 ? -15.262 -12.507 52.299 1.00 84.12 199 ILE A CA 1
ATOM 1650 C C . ILE A 1 199 ? -14.606 -12.543 53.681 1.00 84.12 199 ILE A C 1
ATOM 1652 O O . ILE A 1 199 ? -14.751 -13.528 54.395 1.00 84.12 199 ILE A O 1
ATOM 1656 N N . ARG A 1 200 ? -13.970 -11.442 54.099 1.00 80.00 200 ARG A N 1
ATOM 1657 C CA . ARG A 1 200 ? -13.344 -11.344 55.422 1.00 80.00 200 ARG A CA 1
ATOM 1658 C C . ARG A 1 200 ? -14.347 -11.546 56.561 1.00 80.00 200 ARG A C 1
ATOM 1660 O O . ARG A 1 200 ? -14.035 -12.221 57.530 1.00 80.00 200 ARG A O 1
ATOM 1667 N N . ASN A 1 201 ? -15.542 -10.964 56.466 1.00 79.50 201 ASN A N 1
ATOM 1668 C CA . ASN A 1 201 ? -16.570 -11.145 57.492 1.00 79.50 201 ASN A CA 1
ATOM 1669 C C . ASN A 1 201 ? -17.056 -12.604 57.541 1.00 79.50 201 ASN A C 1
ATOM 1671 O O . ASN A 1 201 ? -17.199 -13.149 58.626 1.00 79.50 201 ASN A O 1
ATOM 1675 N N . ARG A 1 202 ? -17.207 -13.274 56.388 1.00 75.69 202 ARG A N 1
ATOM 1676 C CA . ARG A 1 202 ? -17.519 -14.715 56.333 1.00 75.69 202 ARG A CA 1
ATOM 1677 C C . ARG A 1 202 ? -16.424 -15.592 56.956 1.00 75.69 202 ARG A C 1
ATOM 1679 O O . ARG A 1 202 ? -16.756 -16.598 57.564 1.00 75.69 202 ARG A O 1
ATOM 1686 N N . GLU A 1 203 ? -15.147 -15.228 56.819 1.00 66.44 203 GLU A N 1
ATOM 1687 C CA . GLU A 1 203 ? -14.022 -15.945 57.455 1.00 66.44 203 GLU A CA 1
ATOM 1688 C C . GLU A 1 203 ? -13.971 -15.760 58.981 1.00 66.44 203 GLU A C 1
ATOM 1690 O O . GLU A 1 203 ? -13.511 -16.654 59.695 1.00 66.44 203 GLU A O 1
ATOM 1695 N N . VAL A 1 204 ? -14.422 -14.605 59.480 1.00 60.72 204 VAL A N 1
ATOM 1696 C CA . VAL A 1 204 ? -14.520 -14.300 60.918 1.00 60.72 204 VAL A CA 1
ATOM 1697 C C . VAL A 1 204 ? -15.739 -14.981 61.549 1.00 60.72 204 VAL A C 1
ATOM 1699 O O . VAL A 1 204 ? -15.647 -15.462 62.677 1.00 60.72 204 VAL A O 1
ATOM 1702 N N . ASP A 1 205 ? -16.846 -15.075 60.809 1.00 56.91 205 ASP A N 1
ATOM 1703 C CA . ASP A 1 205 ? -18.095 -15.706 61.245 1.00 56.91 205 ASP A CA 1
ATOM 1704 C C . ASP A 1 205 ? -18.128 -17.235 61.014 1.00 56.91 205 ASP A C 1
ATOM 1706 O O . ASP A 1 205 ? -19.154 -17.861 61.276 1.00 56.91 205 ASP A O 1
ATOM 1710 N N . ASP A 1 206 ? -17.033 -17.862 60.553 1.00 57.66 206 ASP A N 1
ATOM 1711 C CA . ASP A 1 206 ? -16.924 -19.323 60.434 1.00 57.66 206 ASP A CA 1
ATOM 1712 C C . ASP A 1 206 ? -16.633 -19.978 61.810 1.00 57.66 206 ASP A C 1
ATOM 1714 O O . ASP A 1 206 ? -15.509 -19.890 62.331 1.00 57.66 206 ASP A O 1
ATOM 1718 N N . PRO A 1 207 ? -17.602 -20.697 62.416 1.00 57.03 207 PRO A N 1
ATOM 1719 C CA . PRO A 1 207 ? -17.428 -21.351 63.714 1.00 57.03 207 PRO A CA 1
ATOM 1720 C C . PRO A 1 207 ? -16.406 -22.508 63.712 1.00 57.03 207 PRO A C 1
ATOM 1722 O O . PRO A 1 207 ? -16.081 -23.027 64.783 1.00 57.03 207 PRO A O 1
ATOM 1725 N N . GLN A 1 208 ? -15.889 -22.937 62.551 1.00 56.91 208 GLN A N 1
ATOM 1726 C CA . GLN A 1 208 ? -14.812 -23.935 62.440 1.00 56.91 208 GLN A CA 1
ATOM 1727 C C . GLN A 1 208 ? -13.406 -23.320 62.602 1.00 56.91 208 GLN A C 1
ATOM 1729 O O . GLN A 1 208 ? -12.489 -24.008 63.056 1.00 56.91 208 GLN A O 1
ATOM 1734 N N . ASN A 1 209 ? -13.222 -22.029 62.293 1.00 53.16 209 ASN A N 1
ATOM 1735 C CA . ASN A 1 209 ? -11.915 -21.356 62.334 1.00 53.16 209 ASN A CA 1
ATOM 1736 C C . ASN A 1 209 ? -11.531 -20.892 63.758 1.00 53.16 209 ASN A C 1
ATOM 1738 O O . ASN A 1 209 ? -10.392 -21.046 64.197 1.00 53.16 209 ASN A O 1
ATOM 1742 N N . THR A 1 210 ? -12.505 -20.429 64.549 1.00 54.56 210 THR A N 1
ATOM 1743 C CA . THR A 1 210 ? -12.302 -19.993 65.951 1.00 54.56 210 THR A CA 1
ATOM 1744 C C . THR A 1 210 ? -11.948 -21.130 66.920 1.00 54.56 210 THR A C 1
ATOM 1746 O O . THR A 1 210 ? -11.414 -20.873 67.999 1.00 54.56 210 THR A O 1
ATOM 1749 N N . LYS A 1 211 ? -12.174 -22.394 66.533 1.00 52.88 211 LYS A N 1
ATOM 1750 C CA . LYS A 1 211 ? -11.774 -23.582 67.310 1.00 52.88 211 LYS A CA 1
ATOM 1751 C C . LYS A 1 211 ? -10.295 -23.955 67.159 1.00 52.88 211 LYS A C 1
ATOM 1753 O O . LYS A 1 211 ? -9.806 -24.746 67.956 1.00 52.88 211 LYS A O 1
ATOM 1758 N N . ARG A 1 212 ? -9.570 -23.405 66.174 1.00 53.03 212 ARG A N 1
ATOM 1759 C CA . ARG A 1 212 ? -8.153 -23.745 65.923 1.00 53.03 212 ARG A CA 1
ATOM 1760 C C . ARG A 1 212 ? -7.141 -22.969 66.773 1.00 53.03 212 ARG A C 1
ATOM 1762 O O . ARG A 1 212 ? -5.985 -23.369 66.816 1.00 53.03 212 ARG A O 1
ATOM 1769 N N . PHE A 1 213 ? -7.555 -21.899 67.453 1.00 52.97 213 PHE A N 1
ATOM 1770 C CA . PHE A 1 213 ? -6.647 -20.984 68.167 1.00 52.97 213 PHE A CA 1
ATOM 1771 C C . PHE A 1 213 ? -6.869 -20.914 69.684 1.00 52.97 213 PHE A C 1
ATOM 1773 O O . PHE A 1 213 ? -6.345 -20.016 70.335 1.00 52.97 213 PHE A O 1
ATOM 1780 N N . ARG A 1 214 ? -7.648 -21.835 70.263 1.00 51.34 214 ARG A N 1
ATOM 1781 C CA . ARG A 1 214 ? -7.885 -21.889 71.710 1.00 51.34 214 ARG A CA 1
ATOM 1782 C C . ARG A 1 214 ? -7.256 -23.169 72.281 1.00 51.34 214 ARG A C 1
ATOM 1784 O O . ARG A 1 214 ? -7.943 -24.176 72.394 1.00 51.34 214 ARG A O 1
ATOM 1791 N N . ASN A 1 215 ? -5.955 -23.103 72.572 1.00 44.69 215 ASN A N 1
ATOM 1792 C CA . ASN A 1 215 ? -5.224 -24.003 73.475 1.00 44.69 215 ASN A CA 1
ATOM 1793 C C . ASN A 1 215 ? -4.692 -23.170 74.637 1.00 44.69 215 ASN A C 1
ATOM 1795 O O . ASN A 1 215 ? -4.200 -22.054 74.349 1.00 44.69 215 ASN A O 1
#

InterPro domains:
  IPR009057 Homedomain-like superfamily [SSF46689] (99-203)
  IPR010921 Trp repressor/replication initiator [SSF48295] (14-91)
  IPR036388 Winged helix-like DNA-binding domain superfamily [G3DSA:1.10.10.10] (31-98)
  IPR052057 IS150/IS1296 orfA-like [PTHR33795] (9-89)
  IPR055247 Insertion element IS150 protein InsJ-like, helix-turn-helix domain [PF13518] (106-158)

pLDDT: mean 83.28, std 11.57, range [44.69, 96.06]

Organism: NCBI:txid1381124

Sequence (215 aa):
MKVFADYNGIHDGSLRRWIKGFLQEGVLGVRRSATNRRYSIDLKVAAVVDYQDNGLSRQEVLHKYNIRSNSQLTDWVIRYNSGKLLAPKGAGKRVRKMGRKVSYDEKIKIVQWALDHDSDYQVTAKEFDVSYNRVYDWVRKYQATGNWEVLKDRRGKKPRPKGDALTREEQLEEENRQLKAKVRRLEVERAFAKKLREIRNREVDDPQNTKRFRN